Protein AF-A0A0J1GQG8-F1 (afdb_monomer)

Mean predicted aligned error: 12.95 Å

Nearest PDB structures (foldseek):
  3ja6-assembly1_H  TM=5.856E-01  e=1.813E-05  Escherichia coli
  6ewy-assembly1_A  TM=7.167E-01  e=6.621E-03  Mycobacterium tuberculosis H37Rv
  6h6e-assembly1_E  TM=4.126E-01  e=3.478E-03  Photorhabdus luminescens
  6ogd-assembly1_B  TM=4.522E-01  e=7.777E-03  Yersinia entomophaga
  4k1p-assembly2_B  TM=2.192E-01  e=9.676E-02  Bacillus cereus

Solvent-accessible surface area (backbone atoms only — not comparable to full-atom values): 17173 Å² total; per-residue (Å²): 134,63,62,70,61,55,38,52,52,40,51,51,51,42,52,50,51,53,52,51,53,51,55,52,50,53,52,50,55,49,52,52,50,52,50,51,52,51,49,56,51,51,53,50,52,50,53,54,48,54,55,50,53,53,53,47,54,54,48,54,50,48,52,53,52,50,52,57,51,47,54,55,48,51,54,52,45,50,53,53,37,58,49,27,54,54,49,31,56,50,27,52,53,48,32,52,52,26,51,53,49,27,56,51,30,51,52,49,29,55,51,25,49,54,48,24,55,53,26,48,54,48,25,55,48,28,50,51,50,28,52,52,28,48,51,50,26,53,49,27,48,49,48,27,52,50,30,48,49,51,36,54,56,42,68,70,38,63,47,78,48,70,43,61,49,100,88,70,48,78,76,44,80,42,80,43,67,51,89,52,68,67,39,52,50,46,29,54,52,27,47,52,47,28,57,52,28,49,53,49,28,52,53,27,49,54,48,26,56,52,28,43,55,50,24,55,52,24,51,51,47,31,53,53,25,52,53,50,32,52,53,27,50,53,46,34,53,53,26,50,54,48,30,53,52,28,50,55,50,36,52,51,40,50,53,53,49,54,54,52,50,54,52,48,54,53,51,53,54,49,49,55,53,49,52,55,47,51,54,50,53,52,52,50,52,53,51,50,52,52,50,51,53,50,50,56,52,48,52,55,50,49,55,50,50,53,54,51,43,56,51,52,50,51,52,47,52,52,50,41,54,50,38,51,52,52,36,54,51,47,51,61,68,70,46,78,78,78,85,128

Organism: NCBI:txid754436

Radius of gyration: 73.11 Å; Cα contacts (8 Å, |Δi|>4): 214; chains: 1; bounding box: 148×32×229 Å

Foldseek 3Di:
DDLVVLLVVLVVVLVVLVVVLVVLVVVLVVLVVVLVVLVVVLVVLVVVLVVLVVVLVVLVVVLVVLVVVLVVLLVVLVVLLVVLVVLLVVLVVLLVVLVVLLVVLVVLLVVLVVQLVVLVVQLVVLVVQLVVLVVQLVVLVVQLVVLVVVLVVQQVDWDWDFDADPVGHGPDTDTDRGDSVVSVVSNVVSVVSNVVSVVSNVVSVVSNVVSVVSSVVSVVSNVVSVVSSVVSVVSSVVSVVSSVVSVVSSVVSVVVNVVSVVVVVVSVVSVVVSVVSVVVSVVSVVVSVVSVVVSVVSVVVSVVSVVVSVVSVVVSVVSSVVSVVVSVVSVVVPPPDDDD

Structure (mmCIF, N/CA/C/O backbone):
data_AF-A0A0J1GQG8-F1
#
_entry.id   AF-A0A0J1GQG8-F1
#
loop_
_atom_site.group_PDB
_atom_site.id
_atom_site.type_symbol
_atom_site.label_atom_id
_atom_site.label_alt_id
_atom_site.label_comp_id
_atom_site.label_asym_id
_atom_site.label_entity_id
_atom_site.label_seq_id
_atom_site.pdbx_PDB_ins_code
_atom_site.Cartn_x
_atom_site.Cartn_y
_atom_site.Cartn_z
_atom_site.occupancy
_atom_site.B_iso_or_equiv
_atom_site.auth_seq_id
_atom_site.auth_comp_id
_atom_site.auth_asym_id
_atom_site.auth_atom_id
_atom_site.pdbx_PDB_model_num
ATOM 1 N N . MET A 1 1 ? 68.848 7.520 -103.975 1.00 54.12 1 MET A N 1
ATOM 2 C CA . MET A 1 1 ? 68.462 7.224 -102.577 1.00 54.12 1 MET A CA 1
ATOM 3 C C . MET A 1 1 ? 69.191 5.946 -102.184 1.00 54.12 1 MET A C 1
ATOM 5 O O . MET A 1 1 ? 69.182 5.038 -103.002 1.00 54.12 1 MET A O 1
ATOM 9 N N . ILE A 1 2 ? 69.898 5.904 -101.050 1.00 69.81 2 ILE A N 1
ATOM 10 C CA . ILE A 1 2 ? 70.740 4.752 -100.666 1.00 69.81 2 ILE A CA 1
ATOM 11 C C . ILE A 1 2 ? 69.843 3.699 -99.980 1.00 69.81 2 ILE A C 1
ATOM 13 O O . ILE A 1 2 ? 69.255 4.037 -98.951 1.00 69.81 2 ILE A O 1
ATOM 17 N N . PRO A 1 3 ? 69.715 2.464 -100.507 1.00 71.31 3 PRO A N 1
ATOM 18 C CA . PRO A 1 3 ? 68.823 1.427 -99.965 1.00 71.31 3 PRO A CA 1
ATOM 19 C C . PRO A 1 3 ? 69.061 1.107 -98.481 1.00 71.31 3 PRO A C 1
ATO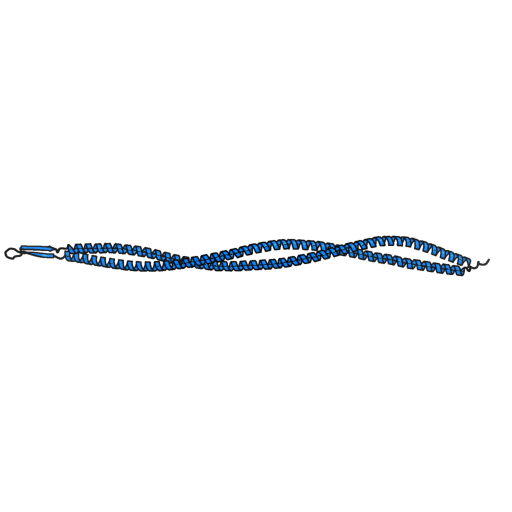M 21 O O . PRO A 1 3 ? 68.104 0.984 -97.721 1.00 71.31 3 PRO A O 1
ATOM 24 N N . ILE A 1 4 ? 70.324 1.094 -98.044 1.00 74.69 4 ILE A N 1
ATOM 25 C CA . ILE A 1 4 ? 70.736 0.873 -96.645 1.00 74.69 4 ILE A CA 1
ATOM 26 C C . ILE A 1 4 ? 70.102 1.884 -95.673 1.00 74.69 4 ILE A C 1
ATOM 28 O O . ILE A 1 4 ? 69.685 1.509 -94.579 1.00 74.69 4 ILE A O 1
ATOM 32 N N . LEU A 1 5 ? 69.981 3.158 -96.068 1.00 78.69 5 LEU A N 1
ATOM 33 C CA . LEU A 1 5 ? 69.359 4.187 -95.221 1.00 78.69 5 LEU A CA 1
ATOM 34 C C . LEU A 1 5 ? 67.843 3.981 -95.091 1.00 78.69 5 LEU A C 1
ATOM 36 O O . LEU A 1 5 ? 67.282 4.224 -94.029 1.00 78.69 5 LEU A O 1
ATOM 40 N N . LEU A 1 6 ? 67.177 3.502 -96.147 1.00 78.69 6 LEU A N 1
ATOM 41 C CA . LEU A 1 6 ? 65.744 3.183 -96.104 1.00 78.69 6 LEU A CA 1
ATOM 42 C C . LEU A 1 6 ? 65.465 1.940 -95.250 1.00 78.69 6 LEU A C 1
ATOM 44 O O . LEU A 1 6 ? 64.486 1.914 -94.512 1.00 78.69 6 LEU A O 1
ATOM 48 N N . ILE A 1 7 ? 66.345 0.936 -95.316 1.00 80.12 7 ILE A N 1
ATOM 49 C CA . ILE A 1 7 ? 66.293 -0.263 -94.469 1.00 80.12 7 ILE A CA 1
ATOM 50 C C . ILE A 1 7 ? 66.389 0.126 -92.990 1.00 80.12 7 ILE A C 1
ATOM 52 O O . ILE A 1 7 ? 65.551 -0.313 -92.205 1.00 80.12 7 ILE A O 1
ATOM 56 N N . SER A 1 8 ? 67.350 0.978 -92.603 1.00 80.31 8 SER A N 1
ATOM 57 C CA . SER A 1 8 ? 67.480 1.383 -91.195 1.00 80.31 8 SER A CA 1
ATOM 58 C C . SER A 1 8 ? 66.272 2.194 -90.720 1.00 80.31 8 SER A C 1
ATOM 60 O O . SER A 1 8 ? 65.796 1.970 -89.614 1.00 80.31 8 SER A O 1
ATOM 62 N N . GLN A 1 9 ? 65.731 3.079 -91.564 1.00 83.12 9 GLN A N 1
ATOM 63 C CA . GLN A 1 9 ? 64.521 3.847 -91.252 1.00 83.12 9 GLN A CA 1
ATOM 64 C C . GLN A 1 9 ? 63.284 2.953 -91.088 1.00 83.12 9 GLN A C 1
ATOM 66 O O . GLN A 1 9 ? 62.466 3.193 -90.203 1.00 83.12 9 GLN A O 1
ATOM 71 N N . PHE A 1 10 ? 63.134 1.909 -91.909 1.00 84.69 10 PHE A N 1
ATOM 72 C CA . PHE A 1 10 ? 62.036 0.950 -91.755 1.00 84.69 10 PHE A CA 1
ATOM 73 C C . PHE A 1 10 ? 62.194 0.084 -90.508 1.00 84.69 10 PHE A C 1
ATOM 75 O O . PHE A 1 10 ? 61.200 -0.158 -89.832 1.00 84.69 10 PHE A O 1
ATOM 82 N N . GLN A 1 11 ? 63.415 -0.330 -90.165 1.00 81.62 11 GLN A N 1
ATOM 83 C CA . GLN A 1 11 ? 63.692 -1.066 -88.928 1.00 81.62 11 GLN A CA 1
ATOM 84 C C . GLN A 1 11 ? 63.435 -0.212 -87.678 1.00 81.62 11 GLN A C 1
ATOM 86 O O . GLN A 1 11 ? 62.823 -0.693 -86.727 1.00 81.62 11 GLN A O 1
ATOM 91 N N . GLU A 1 12 ? 63.840 1.059 -87.695 1.00 84.56 12 GLU A N 1
ATOM 92 C CA . GLU A 1 12 ? 63.576 2.019 -86.618 1.00 84.56 12 GLU A CA 1
ATOM 93 C C . GLU A 1 12 ? 62.070 2.272 -86.449 1.00 84.56 12 GLU A C 1
ATOM 95 O O . GLU A 1 12 ? 61.546 2.210 -85.337 1.00 84.56 12 GLU A O 1
ATOM 100 N N . LEU A 1 13 ? 61.335 2.453 -87.552 1.00 85.69 13 LEU A N 1
ATOM 101 C CA . LEU A 1 13 ? 59.878 2.588 -87.517 1.00 85.69 13 LEU A CA 1
ATOM 102 C C . LEU A 1 13 ? 59.186 1.310 -87.012 1.00 85.69 13 LEU A C 1
ATOM 104 O O . LEU A 1 13 ? 58.201 1.397 -86.276 1.00 85.69 13 LEU A O 1
ATOM 108 N N . ASN A 1 14 ? 59.704 0.131 -87.370 1.00 84.50 14 ASN A N 1
ATOM 109 C CA . ASN A 1 14 ? 59.205 -1.156 -86.882 1.00 84.50 14 ASN A CA 1
ATOM 110 C C . ASN A 1 14 ? 59.353 -1.261 -85.357 1.00 84.50 14 ASN A C 1
ATOM 112 O O . ASN A 1 14 ? 58.392 -1.582 -84.659 1.00 84.50 14 ASN A O 1
ATOM 116 N N . TYR A 1 15 ? 60.536 -0.909 -84.848 1.00 86.50 15 TYR A N 1
ATOM 117 C CA . TYR A 1 15 ? 60.843 -0.885 -83.420 1.00 86.50 15 TYR A CA 1
ATOM 118 C C . TYR A 1 15 ? 59.966 0.114 -82.653 1.00 86.50 15 TYR A C 1
ATOM 120 O O . TYR A 1 15 ? 59.405 -0.223 -81.612 1.00 86.50 15 TYR A O 1
ATOM 128 N N . HIS A 1 16 ? 59.769 1.326 -83.182 1.00 85.38 16 HIS A N 1
ATOM 129 C CA . HIS A 1 16 ? 58.858 2.300 -82.575 1.00 85.38 16 HIS A CA 1
ATOM 130 C C . HIS A 1 16 ? 57.406 1.818 -82.563 1.00 85.38 16 HIS A C 1
ATOM 132 O O . HIS A 1 16 ? 56.713 2.005 -81.566 1.00 85.38 16 HIS A O 1
ATOM 138 N N . THR A 1 17 ? 56.955 1.160 -83.633 1.00 85.81 17 THR A N 1
ATOM 139 C CA . THR A 1 17 ? 55.606 0.579 -83.697 1.00 85.81 17 THR A CA 1
ATOM 140 C C . THR A 1 17 ? 55.422 -0.486 -82.612 1.00 85.81 17 THR A C 1
ATOM 142 O O . THR A 1 17 ? 54.411 -0.480 -81.915 1.00 85.81 17 THR A O 1
ATOM 145 N N . GLU A 1 18 ? 56.416 -1.353 -82.407 1.00 85.38 18 GLU A N 1
ATOM 146 C CA . GLU A 1 18 ? 56.403 -2.373 -81.352 1.00 85.38 18 GLU A CA 1
ATOM 147 C C . GLU A 1 18 ? 56.369 -1.760 -79.944 1.00 85.38 18 GLU A C 1
ATOM 149 O O . GLU A 1 18 ? 55.552 -2.161 -79.114 1.00 85.38 18 GLU A O 1
ATOM 154 N N . GLN A 1 19 ? 57.190 -0.738 -79.684 1.00 87.94 19 GLN A N 1
ATOM 155 C CA . GLN A 1 19 ? 57.167 -0.020 -78.407 1.00 87.94 19 GLN A CA 1
ATOM 156 C C . GLN A 1 19 ? 55.822 0.668 -78.145 1.00 87.94 19 GLN A C 1
ATOM 158 O O . GLN A 1 19 ? 55.309 0.610 -77.027 1.00 87.94 19 GLN A O 1
ATOM 163 N N . CYS A 1 20 ? 55.235 1.311 -79.157 1.00 85.75 20 CYS A N 1
ATOM 164 C CA . CYS A 1 20 ? 53.931 1.956 -79.030 1.00 85.75 20 CYS A CA 1
ATOM 165 C C . CYS A 1 20 ? 52.824 0.941 -78.724 1.00 85.75 20 CYS A C 1
ATOM 167 O O . CYS A 1 20 ? 52.026 1.190 -77.822 1.00 85.75 20 CYS A O 1
ATOM 169 N N . LEU A 1 21 ? 52.803 -0.206 -79.414 1.00 87.44 21 LEU A N 1
ATOM 170 C CA . LEU A 1 21 ? 51.853 -1.288 -79.131 1.00 87.44 21 LEU A CA 1
ATOM 171 C C . LEU A 1 21 ? 52.031 -1.835 -77.707 1.00 87.44 21 LEU A C 1
ATOM 173 O O . LEU A 1 21 ? 51.044 -2.046 -77.008 1.00 87.44 21 LEU A O 1
ATOM 177 N N . TYR A 1 22 ? 53.273 -1.993 -77.244 1.00 88.69 22 TYR A N 1
ATOM 178 C CA . TYR A 1 22 ? 53.565 -2.440 -75.881 1.00 88.69 22 TYR A CA 1
ATOM 179 C C . TYR A 1 22 ? 53.039 -1.471 -74.810 1.00 88.69 22 TYR A C 1
ATOM 181 O O . TYR A 1 22 ? 52.342 -1.891 -73.888 1.00 88.69 22 TYR A O 1
ATOM 189 N N . PHE A 1 23 ? 53.329 -0.169 -74.918 1.00 88.50 23 PHE A N 1
ATOM 190 C CA . PHE A 1 23 ? 52.843 0.809 -73.935 1.00 88.50 23 PHE A CA 1
ATOM 191 C C . PHE A 1 23 ? 51.325 0.983 -73.981 1.00 88.50 23 PHE A C 1
ATOM 193 O O . PHE A 1 23 ? 50.695 1.157 -72.939 1.00 88.50 23 PHE A O 1
ATOM 200 N N . PHE A 1 24 ? 50.733 0.907 -75.172 1.00 86.88 24 PHE A N 1
ATOM 201 C CA . PHE A 1 24 ? 49.286 0.932 -75.340 1.00 86.88 24 PHE A CA 1
ATOM 202 C C . PHE A 1 24 ? 48.623 -0.272 -74.656 1.00 86.88 24 PHE A C 1
ATOM 204 O O . PHE A 1 24 ? 47.652 -0.096 -73.921 1.00 86.88 24 PHE A O 1
ATOM 211 N N . GLN A 1 25 ? 49.211 -1.464 -74.789 1.00 89.00 25 GLN A N 1
ATOM 212 C CA . GLN A 1 25 ? 48.760 -2.661 -74.082 1.00 89.00 25 GLN A CA 1
ATOM 213 C C . GLN A 1 25 ? 48.824 -2.491 -72.560 1.00 89.00 25 GLN A C 1
ATOM 215 O O . GLN A 1 25 ? 47.838 -2.734 -71.869 1.00 89.00 25 GLN A O 1
ATOM 220 N N . GLN A 1 26 ? 49.958 -2.018 -72.034 1.00 90.62 26 GLN A N 1
ATOM 221 C CA . GLN A 1 26 ? 50.114 -1.781 -70.596 1.00 90.62 26 GLN A CA 1
ATOM 222 C C . GLN A 1 26 ? 49.107 -0.763 -70.051 1.00 90.62 26 GLN A C 1
ATOM 224 O O . GLN A 1 26 ? 48.609 -0.919 -68.937 1.00 90.62 26 GLN A O 1
ATOM 229 N N . TYR A 1 27 ? 48.813 0.283 -70.823 1.00 88.19 27 TYR A N 1
ATOM 230 C CA . TYR A 1 27 ? 47.829 1.292 -70.449 1.00 88.19 27 TYR A CA 1
ATOM 231 C C . TYR A 1 27 ? 46.421 0.694 -70.346 1.00 88.19 27 TYR A C 1
ATOM 233 O O . TYR A 1 27 ? 45.732 0.924 -69.352 1.00 88.19 27 TYR A O 1
ATOM 241 N N . ILE A 1 28 ? 46.022 -0.123 -71.324 1.00 90.06 28 ILE A N 1
ATOM 242 C CA . ILE A 1 28 ? 44.722 -0.803 -71.321 1.00 90.06 28 ILE A CA 1
ATOM 243 C C . ILE A 1 28 ? 44.622 -1.786 -70.157 1.00 90.06 28 ILE A C 1
ATOM 245 O O . ILE A 1 28 ? 43.643 -1.750 -69.413 1.00 90.06 28 ILE A O 1
ATOM 249 N N . ASP A 1 29 ? 45.647 -2.611 -69.941 1.00 91.00 29 ASP A N 1
ATOM 250 C CA . ASP A 1 29 ? 45.678 -3.548 -68.814 1.00 91.00 29 ASP A CA 1
ATOM 251 C C . ASP A 1 29 ? 45.572 -2.808 -67.468 1.00 91.00 29 ASP A C 1
ATOM 253 O O . ASP A 1 29 ? 44.874 -3.263 -66.559 1.00 91.00 29 ASP A O 1
ATOM 257 N N . GLY A 1 30 ? 46.194 -1.629 -67.352 1.00 90.75 30 GLY A N 1
ATOM 258 C CA . GLY A 1 30 ? 46.051 -0.744 -66.195 1.00 90.75 30 GLY A CA 1
ATOM 259 C C . GLY A 1 30 ? 44.617 -0.244 -65.986 1.00 90.75 30 GLY A C 1
ATOM 260 O O . GLY A 1 30 ? 44.121 -0.278 -64.859 1.00 90.75 30 GLY A O 1
ATOM 261 N N . ILE A 1 31 ? 43.921 0.160 -67.056 1.00 90.62 31 ILE A N 1
ATOM 262 C CA . ILE A 1 31 ? 42.504 0.563 -66.996 1.00 90.62 31 ILE A CA 1
ATOM 263 C C . ILE A 1 31 ? 41.631 -0.602 -66.513 1.00 90.62 31 ILE A C 1
ATOM 265 O O . ILE A 1 31 ? 40.826 -0.429 -65.595 1.00 90.62 31 ILE A O 1
ATOM 269 N N . HIS A 1 32 ? 41.814 -1.800 -67.079 1.00 91.56 32 HIS A N 1
ATOM 270 C CA . HIS A 1 32 ? 41.069 -3.000 -66.674 1.00 91.56 32 HIS A CA 1
ATOM 271 C C . HIS A 1 32 ? 41.281 -3.337 -65.196 1.00 91.56 32 HIS A C 1
ATOM 273 O O . HIS A 1 32 ? 40.317 -3.617 -64.482 1.00 91.56 32 HIS A O 1
ATOM 279 N N . GLN A 1 33 ? 42.522 -3.265 -64.709 1.00 92.94 33 GLN A N 1
ATOM 280 C CA . GLN A 1 33 ? 42.836 -3.504 -63.297 1.00 92.94 33 GLN A CA 1
ATOM 281 C C . GLN A 1 33 ? 42.170 -2.479 -62.376 1.00 92.94 33 GLN A C 1
ATOM 283 O O . GLN A 1 33 ? 41.588 -2.858 -61.359 1.00 92.94 33 GLN A O 1
ATOM 288 N N . MET A 1 34 ? 42.220 -1.192 -62.727 1.00 90.00 34 MET A N 1
ATOM 289 C CA . MET A 1 34 ? 41.571 -0.145 -61.936 1.00 90.00 34 MET A CA 1
ATOM 290 C C . M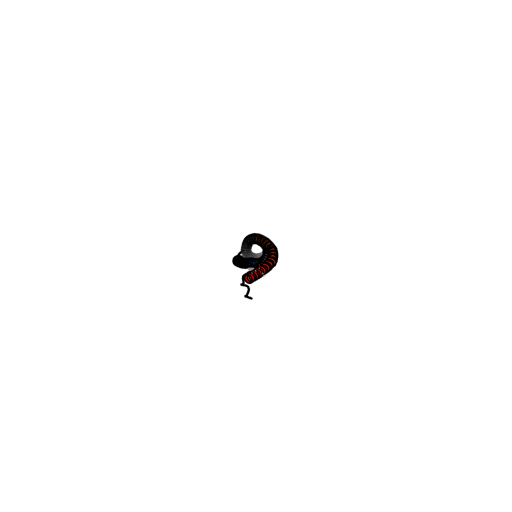ET A 1 34 ? 40.053 -0.332 -61.883 1.00 90.00 34 MET A C 1
ATOM 292 O O . MET A 1 34 ? 39.465 -0.205 -60.809 1.00 90.00 34 MET A O 1
ATOM 296 N N . HIS A 1 35 ? 39.424 -0.682 -63.007 1.00 92.31 35 HIS A N 1
ATOM 297 C CA . HIS A 1 35 ? 37.989 -0.951 -63.054 1.00 92.31 35 HIS A CA 1
ATOM 298 C C . HIS A 1 35 ? 37.599 -2.185 -62.238 1.00 92.31 35 HIS A C 1
ATOM 300 O O . HIS A 1 35 ? 36.625 -2.136 -61.491 1.00 92.31 35 HIS A O 1
ATOM 306 N N . TYR A 1 36 ? 38.382 -3.265 -62.314 1.00 93.25 36 TYR A N 1
ATOM 307 C CA . TYR A 1 36 ? 38.162 -4.459 -61.499 1.00 93.25 36 TYR A CA 1
ATOM 308 C C . TYR A 1 36 ? 38.192 -4.135 -59.998 1.00 93.25 36 TYR A C 1
ATOM 310 O O . TYR A 1 36 ? 37.277 -4.502 -59.262 1.00 93.25 36 TYR A O 1
ATOM 318 N N . VAL A 1 37 ? 39.209 -3.391 -59.550 1.00 92.88 37 VAL A N 1
ATOM 319 C CA . VAL A 1 37 ? 39.342 -2.974 -58.147 1.00 92.88 37 VAL A CA 1
ATOM 320 C C . VAL A 1 37 ? 38.180 -2.067 -57.731 1.00 92.88 37 VAL A C 1
ATOM 322 O O . VAL A 1 37 ? 37.614 -2.248 -56.652 1.00 92.88 37 VAL A O 1
ATOM 325 N N . ALA A 1 38 ? 37.781 -1.117 -58.582 1.00 92.19 38 ALA A N 1
ATOM 326 C CA . ALA A 1 38 ? 36.626 -0.261 -58.321 1.00 92.19 38 ALA A CA 1
ATOM 327 C C . ALA A 1 38 ? 35.338 -1.082 -58.145 1.00 92.19 38 ALA A C 1
ATOM 329 O O . ALA A 1 38 ? 34.590 -0.841 -57.198 1.00 92.19 38 ALA A O 1
ATOM 330 N N . LEU A 1 39 ? 35.117 -2.082 -59.003 1.00 93.38 39 LEU A N 1
ATOM 331 C CA . LEU A 1 39 ? 33.949 -2.956 -58.956 1.00 93.38 39 LEU A CA 1
ATOM 332 C C . LEU A 1 39 ? 33.924 -3.799 -57.671 1.00 93.38 39 LEU A C 1
ATOM 334 O O . LEU A 1 39 ? 32.926 -3.789 -56.950 1.00 93.38 39 LEU A O 1
ATOM 338 N N . GLU A 1 40 ? 35.047 -4.423 -57.310 1.00 93.81 40 GLU A N 1
ATOM 339 C CA . GLU A 1 40 ? 35.186 -5.195 -56.068 1.00 93.81 40 GLU A CA 1
ATOM 340 C C . GLU A 1 40 ? 34.893 -4.340 -54.821 1.00 93.81 40 GLU A C 1
ATOM 342 O O . GLU A 1 40 ? 34.180 -4.766 -53.907 1.00 93.81 40 GLU A O 1
ATOM 347 N N . HIS A 1 41 ? 35.408 -3.108 -54.773 1.00 91.88 41 HIS A N 1
ATOM 348 C CA . HIS A 1 41 ? 35.140 -2.201 -53.657 1.00 91.88 41 HIS A CA 1
ATOM 349 C C . HIS A 1 41 ? 33.683 -1.733 -53.611 1.00 91.88 41 HIS A C 1
ATOM 351 O O . HIS A 1 41 ? 33.126 -1.635 -52.515 1.00 91.88 41 HIS A O 1
ATOM 357 N N . THR A 1 42 ? 33.044 -1.486 -54.759 1.00 94.19 42 THR A N 1
ATOM 358 C CA . THR A 1 42 ? 31.611 -1.158 -54.790 1.00 94.19 42 THR A CA 1
ATOM 359 C C . THR A 1 42 ? 30.734 -2.322 -54.348 1.00 94.19 42 THR A C 1
ATOM 361 O O . THR A 1 42 ? 29.790 -2.110 -53.593 1.00 94.19 42 THR A O 1
ATOM 364 N N . GLU A 1 43 ? 31.068 -3.557 -54.726 1.00 92.94 43 GLU A N 1
ATOM 365 C CA . GLU A 1 43 ? 30.334 -4.746 -54.282 1.00 92.94 43 GLU A CA 1
ATOM 366 C C . GLU A 1 43 ? 30.456 -4.947 -52.769 1.00 92.94 43 GLU A C 1
ATOM 368 O O . GLU A 1 43 ? 29.455 -5.179 -52.090 1.00 92.94 43 GLU A O 1
ATOM 373 N N . ARG A 1 44 ? 31.661 -4.781 -52.205 1.00 94.31 44 ARG A N 1
ATOM 374 C CA . ARG A 1 44 ? 31.863 -4.820 -50.746 1.00 94.31 44 ARG A CA 1
ATOM 375 C C . ARG A 1 44 ? 31.059 -3.739 -50.029 1.00 94.31 44 ARG A C 1
ATOM 377 O O . ARG A 1 44 ? 30.366 -4.043 -49.061 1.00 94.31 44 ARG A O 1
ATOM 384 N N . ALA A 1 45 ? 31.097 -2.506 -50.534 1.00 94.00 45 ALA A N 1
ATOM 385 C CA . ALA A 1 45 ? 30.308 -1.408 -49.985 1.00 94.00 45 ALA A CA 1
ATOM 386 C C . ALA A 1 45 ? 28.795 -1.691 -50.043 1.00 94.00 45 ALA A C 1
ATOM 388 O O . ALA A 1 45 ? 28.076 -1.340 -49.109 1.00 94.00 45 ALA A O 1
ATOM 389 N N . ALA A 1 46 ? 28.309 -2.365 -51.092 1.00 94.75 46 ALA A N 1
ATOM 390 C CA . ALA A 1 46 ? 26.911 -2.779 -51.204 1.00 94.75 46 ALA A CA 1
ATOM 391 C C . ALA A 1 46 ? 26.510 -3.810 -50.140 1.00 94.75 46 ALA A C 1
ATOM 393 O O . ALA A 1 46 ? 25.444 -3.689 -49.533 1.00 94.75 46 ALA A O 1
ATOM 394 N N . VAL A 1 47 ? 27.372 -4.797 -49.879 1.00 95.88 47 VAL A N 1
ATOM 395 C CA . VAL A 1 47 ? 27.147 -5.798 -48.825 1.00 95.88 47 VAL A CA 1
ATOM 396 C C . VAL A 1 47 ? 27.100 -5.136 -47.445 1.00 95.88 47 VAL A C 1
ATOM 398 O O . VAL A 1 47 ? 26.172 -5.388 -46.674 1.00 95.88 47 VAL A O 1
ATOM 401 N N . ASP A 1 48 ? 28.053 -4.249 -47.150 1.00 94.56 48 ASP A N 1
ATOM 402 C CA . ASP A 1 48 ? 28.109 -3.535 -45.870 1.00 94.56 48 ASP A CA 1
ATOM 403 C C . ASP A 1 48 ? 26.894 -2.618 -45.667 1.00 94.56 48 ASP A C 1
ATOM 405 O O . ASP A 1 48 ? 26.327 -2.562 -44.570 1.00 94.56 48 ASP A O 1
ATOM 409 N N . LEU A 1 49 ? 26.455 -1.924 -46.724 1.00 95.44 49 LEU A N 1
ATOM 410 C CA . LEU A 1 49 ? 25.246 -1.105 -46.692 1.00 95.44 49 LEU A CA 1
ATOM 411 C C . LEU A 1 49 ? 24.009 -1.955 -46.387 1.00 95.44 49 LEU A C 1
ATOM 413 O O . LEU A 1 49 ? 23.261 -1.619 -45.471 1.00 95.44 49 LEU A O 1
ATOM 417 N N . SER A 1 50 ? 23.831 -3.082 -47.083 1.00 95.06 50 SER A N 1
ATOM 418 C CA . SER A 1 50 ? 22.699 -3.987 -46.849 1.00 95.06 50 SER A CA 1
ATOM 419 C C . SER A 1 50 ? 22.670 -4.513 -45.410 1.00 95.06 50 SER A C 1
ATOM 421 O O . SER A 1 50 ? 21.597 -4.608 -44.812 1.00 95.06 50 SER A O 1
ATOM 423 N N . ALA A 1 51 ? 23.829 -4.837 -44.830 1.00 94.81 51 ALA A N 1
ATOM 424 C CA . ALA A 1 51 ? 23.915 -5.274 -43.438 1.00 94.81 51 ALA A CA 1
ATOM 425 C C . ALA A 1 51 ? 23.551 -4.147 -42.455 1.00 94.81 51 ALA A C 1
ATOM 427 O O . ALA A 1 51 ? 22.927 -4.389 -41.419 1.00 94.81 51 ALA A O 1
ATOM 428 N N . ASN A 1 52 ? 23.927 -2.903 -42.762 1.00 94.81 52 ASN A N 1
ATOM 429 C CA . ASN A 1 52 ? 23.563 -1.746 -41.946 1.00 94.81 52 ASN A CA 1
ATOM 430 C C . ASN A 1 52 ? 22.072 -1.399 -42.052 1.00 94.81 52 ASN A C 1
ATOM 432 O O . ASN A 1 52 ? 21.469 -1.077 -41.031 1.00 94.81 52 ASN A O 1
ATOM 436 N N . GLU A 1 53 ? 21.462 -1.527 -43.232 1.00 95.19 53 GLU A N 1
ATOM 437 C CA . GLU A 1 53 ? 20.012 -1.376 -43.415 1.00 95.19 53 GLU A CA 1
ATOM 438 C C . GLU A 1 53 ? 19.221 -2.393 -42.580 1.00 95.19 53 GLU A C 1
ATOM 440 O O . GLU A 1 53 ? 18.222 -2.044 -41.949 1.00 95.19 53 GLU A O 1
ATOM 445 N N . GLU A 1 54 ? 19.668 -3.651 -42.534 1.00 95.56 54 GLU A N 1
ATOM 446 C CA . GLU A 1 54 ? 19.029 -4.685 -41.717 1.00 95.56 54 GLU A CA 1
ATOM 447 C C . GLU A 1 54 ? 19.140 -4.367 -40.219 1.00 95.56 54 GLU A C 1
ATOM 449 O O . GLU A 1 54 ? 18.127 -4.341 -39.514 1.00 95.56 54 GLU A O 1
ATOM 454 N N . ARG A 1 55 ? 20.344 -4.017 -39.746 1.00 94.69 55 ARG A N 1
ATOM 455 C CA . ARG A 1 55 ? 20.576 -3.603 -38.350 1.00 94.69 55 ARG A CA 1
ATOM 456 C C . ARG A 1 55 ? 19.739 -2.390 -37.952 1.00 94.69 55 ARG A C 1
ATOM 458 O O . ARG A 1 55 ? 19.258 -2.333 -36.819 1.00 94.69 55 ARG A O 1
ATOM 465 N N . LEU A 1 56 ? 19.573 -1.427 -38.857 1.00 95.38 56 LEU A N 1
ATOM 466 C CA . LEU A 1 56 ? 18.738 -0.253 -38.630 1.00 95.38 56 LEU A CA 1
ATOM 467 C C . LEU A 1 56 ? 17.276 -0.669 -38.421 1.00 95.38 56 LEU A C 1
ATOM 469 O O . LEU A 1 56 ? 16.699 -0.340 -37.386 1.00 95.38 56 LEU A O 1
ATOM 473 N N . ARG A 1 57 ? 16.711 -1.485 -39.322 1.00 94.69 57 ARG A N 1
ATOM 474 C CA . ARG A 1 57 ? 15.327 -1.989 -39.204 1.00 94.69 57 ARG A CA 1
ATOM 475 C C . ARG A 1 57 ? 15.092 -2.767 -37.909 1.00 94.69 57 ARG A C 1
ATOM 477 O O . ARG A 1 57 ? 14.048 -2.617 -37.270 1.00 94.69 57 ARG A O 1
ATOM 484 N N . GLU A 1 58 ? 16.044 -3.609 -37.507 1.00 95.12 58 GLU A N 1
ATOM 485 C CA . GLU A 1 58 ? 15.962 -4.351 -36.245 1.00 95.12 58 GLU A CA 1
ATOM 486 C C . GLU A 1 58 ? 15.928 -3.417 -35.033 1.00 95.12 58 GLU A C 1
ATOM 488 O O . GLU A 1 58 ? 15.115 -3.604 -34.121 1.00 95.12 58 GLU A O 1
ATOM 493 N N . ARG A 1 59 ? 16.775 -2.384 -35.026 1.00 94.81 59 ARG A N 1
ATOM 494 C CA . ARG A 1 59 ? 16.834 -1.418 -33.925 1.00 94.81 59 ARG A CA 1
ATOM 495 C C . ARG A 1 59 ? 15.625 -0.494 -33.880 1.00 94.81 59 ARG A C 1
ATOM 497 O O . ARG A 1 59 ? 15.130 -0.232 -32.788 1.00 94.81 59 ARG A O 1
ATOM 504 N N . GLU A 1 60 ? 15.094 -0.074 -35.024 1.00 94.44 60 GLU A N 1
ATOM 505 C CA . GLU A 1 60 ? 13.824 0.657 -35.095 1.00 94.44 60 GLU A CA 1
ATOM 506 C C . GLU A 1 60 ? 12.674 -0.171 -34.515 1.00 94.44 60 GLU A C 1
ATOM 508 O O . GLU A 1 60 ? 11.856 0.330 -33.738 1.00 94.44 60 GLU A O 1
ATOM 513 N N . LYS A 1 61 ? 12.617 -1.466 -34.853 1.00 95.38 61 LYS A N 1
ATOM 514 C CA . LYS A 1 61 ? 11.624 -2.388 -34.294 1.00 95.38 61 LYS A CA 1
ATOM 515 C C . LYS A 1 61 ? 11.772 -2.510 -32.777 1.00 95.38 61 LYS A C 1
ATOM 517 O O . LYS A 1 61 ? 10.762 -2.466 -32.074 1.00 95.38 61 LYS A O 1
ATOM 522 N N . LEU A 1 62 ? 13.002 -2.645 -32.276 1.00 93.75 62 LEU A N 1
ATOM 523 C CA . LEU A 1 62 ? 13.279 -2.719 -30.842 1.00 93.75 62 LEU A CA 1
ATOM 524 C C . LEU A 1 62 ? 12.884 -1.424 -30.117 1.00 93.75 62 LEU A C 1
ATOM 526 O O . LEU A 1 62 ? 12.189 -1.503 -29.106 1.00 93.75 62 LEU A O 1
ATOM 530 N N . SER A 1 63 ? 13.257 -0.251 -30.644 1.00 94.12 63 SER A N 1
ATOM 531 C CA . SER A 1 63 ? 12.872 1.052 -30.071 1.00 94.12 63 SER A CA 1
ATOM 532 C C . SER A 1 63 ? 11.350 1.157 -29.937 1.00 94.12 63 SER A C 1
ATOM 534 O O . SER A 1 63 ? 10.821 1.450 -28.861 1.00 94.12 63 SER A O 1
ATOM 536 N N . ARG A 1 64 ? 10.614 0.779 -30.990 1.00 93.75 64 ARG A N 1
ATOM 537 C CA . ARG A 1 64 ? 9.144 0.795 -30.990 1.00 93.75 64 ARG A CA 1
ATOM 538 C C . ARG A 1 64 ? 8.549 -0.117 -29.909 1.00 93.75 64 ARG A C 1
ATOM 540 O O . ARG A 1 64 ? 7.651 0.298 -29.178 1.00 93.75 64 ARG A O 1
ATOM 547 N N . GLN A 1 65 ? 9.077 -1.334 -29.760 1.00 95.19 65 GLN A N 1
ATOM 548 C CA . GLN A 1 65 ? 8.649 -2.277 -28.716 1.00 95.19 65 GLN A CA 1
ATOM 549 C C . GLN A 1 65 ? 8.957 -1.770 -27.301 1.00 95.19 65 GLN A C 1
ATOM 551 O O . GLN A 1 65 ? 8.135 -1.931 -26.391 1.00 95.19 65 GLN A O 1
ATOM 556 N N . LEU A 1 66 ? 10.122 -1.147 -27.107 1.00 95.00 66 LEU A N 1
ATOM 557 C CA . LEU A 1 66 ? 10.505 -0.546 -25.831 1.00 95.00 66 LEU A CA 1
ATOM 558 C C . LEU A 1 66 ? 9.580 0.622 -25.473 1.00 95.00 66 LEU A C 1
ATOM 560 O O . LEU A 1 66 ? 9.080 0.653 -24.350 1.00 95.00 66 LEU A O 1
ATOM 564 N N . ARG A 1 67 ? 9.255 1.510 -26.424 1.00 94.19 67 ARG A N 1
ATOM 565 C CA . ARG A 1 67 ? 8.276 2.596 -26.228 1.00 94.19 67 ARG A CA 1
ATOM 566 C C . ARG A 1 67 ? 6.900 2.068 -25.830 1.00 94.19 67 ARG A C 1
ATOM 568 O O . ARG A 1 67 ? 6.322 2.532 -24.850 1.00 94.19 67 ARG A O 1
ATOM 575 N N . GLU A 1 68 ? 6.375 1.070 -26.541 1.00 95.31 68 GLU A N 1
ATOM 576 C CA . GLU A 1 68 ? 5.082 0.465 -26.193 1.00 95.31 68 GLU A CA 1
ATOM 577 C C . GLU A 1 68 ? 5.081 -0.132 -24.779 1.00 95.31 68 GLU A C 1
ATOM 579 O O . GLU A 1 68 ? 4.106 -0.002 -24.032 1.00 95.31 68 GLU A O 1
ATOM 584 N N . THR A 1 69 ? 6.177 -0.789 -24.400 1.00 95.19 69 THR A N 1
ATOM 585 C CA . THR A 1 69 ? 6.340 -1.386 -23.071 1.00 95.19 69 THR A CA 1
ATOM 586 C C . THR A 1 69 ? 6.461 -0.317 -21.987 1.00 95.19 69 THR A C 1
ATOM 588 O O . THR A 1 69 ? 5.838 -0.452 -20.929 1.00 95.19 69 THR A O 1
ATOM 591 N N . LEU A 1 70 ? 7.191 0.769 -22.256 1.00 95.69 70 LEU A N 1
ATOM 592 C CA . LEU A 1 70 ? 7.314 1.908 -21.352 1.00 95.69 70 LEU A CA 1
ATOM 593 C C . LEU A 1 70 ? 5.949 2.557 -21.113 1.00 95.69 70 LEU A C 1
ATOM 595 O O . LEU A 1 70 ? 5.568 2.726 -19.960 1.00 95.69 70 LEU A O 1
ATOM 599 N N . LEU A 1 71 ? 5.169 2.822 -22.165 1.00 94.88 71 LEU A N 1
ATOM 600 C CA . LEU A 1 71 ? 3.828 3.410 -22.046 1.00 94.88 71 LEU A CA 1
ATOM 601 C C . LEU A 1 71 ? 2.888 2.545 -21.194 1.00 94.88 71 LEU A C 1
ATOM 603 O O . LEU A 1 71 ? 2.179 3.051 -20.320 1.00 94.88 71 LEU A O 1
ATOM 607 N N . LYS A 1 72 ? 2.898 1.221 -21.405 1.00 95.12 72 LYS A N 1
ATOM 608 C CA . LYS A 1 72 ? 2.122 0.281 -20.577 1.00 95.12 72 LYS A CA 1
ATOM 609 C C . LYS A 1 72 ? 2.576 0.327 -19.119 1.00 95.12 72 LYS A C 1
ATOM 611 O O . LYS A 1 72 ? 1.739 0.386 -18.219 1.00 95.12 72 LYS A O 1
ATOM 616 N N . THR A 1 73 ? 3.885 0.336 -18.886 1.00 95.38 73 THR A N 1
ATOM 617 C CA . THR A 1 73 ? 4.466 0.380 -17.537 1.00 95.38 73 THR A CA 1
ATOM 618 C C . THR A 1 73 ? 4.152 1.698 -16.828 1.00 95.38 73 THR A C 1
ATOM 620 O O . THR A 1 73 ? 3.716 1.673 -15.680 1.00 95.38 73 THR A O 1
ATOM 623 N N . GLN A 1 74 ? 4.258 2.836 -17.518 1.00 95.00 74 GLN A N 1
ATOM 624 C CA . GLN A 1 74 ? 3.861 4.154 -17.016 1.00 95.00 74 GLN A CA 1
ATOM 625 C C . GLN A 1 74 ? 2.382 4.181 -16.631 1.00 95.00 74 GLN A C 1
ATOM 627 O O . GLN A 1 74 ? 2.037 4.649 -15.546 1.00 95.00 74 GLN A O 1
ATOM 632 N N . ARG A 1 75 ? 1.501 3.609 -17.463 1.00 95.12 75 ARG A N 1
ATOM 633 C CA . ARG A 1 75 ? 0.074 3.519 -17.134 1.00 95.12 75 ARG A CA 1
ATOM 634 C C . ARG A 1 75 ? -0.175 2.680 -15.881 1.00 95.12 75 ARG A C 1
ATOM 636 O O . ARG A 1 75 ? -0.986 3.063 -15.040 1.00 95.12 75 ARG A O 1
ATOM 643 N N . VAL A 1 76 ? 0.515 1.549 -15.743 1.00 95.69 76 VAL A N 1
ATOM 644 C CA . VAL A 1 76 ? 0.423 0.702 -14.545 1.00 95.69 76 VAL A CA 1
ATOM 645 C C . VAL A 1 76 ? 0.945 1.440 -13.311 1.00 95.69 76 VAL A C 1
ATOM 647 O O . VAL A 1 76 ? 0.280 1.420 -12.278 1.00 95.69 76 VAL A O 1
ATOM 650 N N . ASN A 1 77 ? 2.091 2.117 -13.403 1.00 95.19 77 ASN A N 1
ATOM 651 C CA . ASN A 1 77 ? 2.649 2.899 -12.300 1.00 95.19 77 ASN A CA 1
ATOM 652 C C . ASN A 1 77 ? 1.715 4.050 -11.883 1.00 95.19 77 ASN A C 1
ATOM 654 O O . ASN A 1 77 ? 1.471 4.228 -10.691 1.00 95.19 77 ASN A O 1
ATOM 658 N N . GLN A 1 78 ? 1.086 4.740 -12.838 1.00 94.19 78 GLN A N 1
ATOM 659 C CA . GLN A 1 78 ? 0.071 5.752 -12.545 1.00 94.19 78 GLN A CA 1
ATOM 660 C C . GLN A 1 78 ? -1.100 5.166 -11.738 1.00 94.19 78 GLN A C 1
ATOM 662 O O . GLN A 1 78 ? -1.465 5.716 -10.702 1.00 94.19 78 GLN A O 1
ATOM 667 N N . LEU A 1 79 ? -1.652 4.023 -12.162 1.00 94.62 79 LEU A N 1
ATOM 668 C CA . LEU A 1 79 ? -2.739 3.351 -11.439 1.00 94.62 79 LEU A CA 1
ATOM 669 C C . LEU A 1 79 ? -2.308 2.871 -10.045 1.00 94.62 79 LEU A C 1
ATOM 671 O O . LEU A 1 79 ? -3.105 2.915 -9.107 1.00 94.62 79 LEU A O 1
ATOM 675 N N . LYS A 1 80 ? -1.062 2.403 -9.886 1.00 93.88 80 LYS A N 1
ATOM 676 C CA . LYS A 1 80 ? -0.502 2.064 -8.567 1.00 93.88 80 LYS A CA 1
ATOM 677 C C . LYS A 1 80 ? -0.450 3.300 -7.668 1.00 93.88 80 LYS A C 1
ATOM 679 O O . LYS A 1 80 ? -0.841 3.198 -6.509 1.00 93.88 80 LYS A O 1
ATOM 684 N N . ARG A 1 81 ? -0.025 4.453 -8.195 1.00 94.19 81 ARG A N 1
ATOM 685 C CA . ARG A 1 81 ? 0.065 5.710 -7.441 1.00 94.19 81 ARG A CA 1
ATOM 686 C C . ARG A 1 81 ? -1.307 6.231 -7.026 1.00 94.19 81 ARG A C 1
ATOM 688 O O . ARG A 1 81 ? -1.507 6.473 -5.845 1.00 94.19 81 ARG A O 1
ATOM 695 N N . GLU A 1 82 ? -2.259 6.305 -7.954 1.00 92.69 82 GLU A N 1
ATOM 696 C CA . GLU A 1 82 ? -3.647 6.704 -7.665 1.00 92.69 82 GLU A CA 1
ATOM 697 C C . GLU A 1 82 ? -4.269 5.799 -6.586 1.00 92.69 82 GLU A C 1
ATOM 699 O O . GLU A 1 82 ? -4.883 6.271 -5.630 1.00 92.69 82 GLU A O 1
ATOM 704 N N . ASN A 1 83 ? -4.055 4.481 -6.679 1.00 90.62 83 ASN A N 1
ATOM 705 C CA . ASN A 1 83 ? -4.481 3.553 -5.632 1.00 90.62 83 ASN A CA 1
ATOM 706 C C . ASN A 1 83 ? -3.730 3.766 -4.311 1.00 90.62 83 ASN A C 1
ATOM 708 O O . ASN A 1 83 ? -4.350 3.680 -3.254 1.00 90.62 83 ASN A O 1
ATOM 712 N N . GLY A 1 84 ? -2.425 4.033 -4.349 1.00 91.69 84 GLY A N 1
ATOM 713 C CA . GLY A 1 84 ? -1.610 4.329 -3.170 1.00 91.69 84 GLY A CA 1
ATOM 714 C C . GLY A 1 84 ? -2.089 5.579 -2.430 1.00 91.69 84 GLY A C 1
ATOM 715 O O . GLY A 1 84 ? -2.297 5.522 -1.223 1.00 91.69 84 GLY A O 1
ATOM 716 N N . GLU A 1 85 ? -2.351 6.666 -3.156 1.00 93.31 85 GLU A N 1
ATOM 717 C CA . GLU A 1 85 ? -2.909 7.920 -2.629 1.00 93.31 85 GLU A CA 1
ATOM 718 C C . GLU A 1 85 ? -4.286 7.686 -1.986 1.00 93.31 85 GLU A C 1
ATOM 720 O O . GLU A 1 85 ? -4.520 8.074 -0.841 1.00 93.31 85 GLU A O 1
ATOM 725 N N . ASN A 1 86 ? -5.181 6.968 -2.674 1.00 91.94 86 ASN A N 1
ATOM 726 C CA . ASN A 1 86 ? -6.498 6.619 -2.134 1.00 91.94 86 ASN A CA 1
ATOM 727 C C . ASN A 1 86 ? -6.401 5.767 -0.861 1.00 91.94 86 ASN A C 1
ATOM 729 O O . ASN A 1 86 ? -7.155 5.977 0.090 1.00 91.94 86 ASN A O 1
ATOM 733 N N . ARG A 1 87 ? -5.476 4.800 -0.827 1.00 89.62 87 ARG A N 1
ATOM 734 C CA . ARG A 1 87 ? -5.252 3.939 0.342 1.00 89.62 87 ARG A CA 1
ATOM 735 C C . ARG A 1 87 ? -4.675 4.715 1.516 1.00 89.62 87 ARG A C 1
ATOM 737 O O . ARG A 1 87 ? -5.122 4.483 2.630 1.00 89.62 87 ARG A O 1
ATOM 744 N N . LEU A 1 88 ? -3.748 5.638 1.274 1.00 93.31 88 LEU A N 1
ATOM 745 C CA . LEU A 1 88 ? -3.185 6.497 2.313 1.00 93.31 88 LEU A CA 1
ATOM 746 C C . LEU A 1 88 ? -4.264 7.390 2.941 1.00 93.31 88 LEU A C 1
ATOM 748 O O . LEU A 1 88 ? -4.396 7.431 4.161 1.00 93.31 88 LEU A O 1
ATOM 752 N N . ASN A 1 89 ? -5.095 8.028 2.113 1.00 93.75 89 ASN A N 1
ATOM 753 C CA . ASN A 1 89 ? -6.224 8.829 2.592 1.00 93.75 89 ASN A CA 1
ATOM 754 C C . ASN A 1 89 ? -7.195 7.991 3.435 1.00 93.75 89 ASN A C 1
ATOM 756 O O . ASN A 1 89 ? -7.592 8.404 4.523 1.00 93.75 89 ASN A O 1
ATOM 760 N N . PHE A 1 90 ? -7.523 6.783 2.966 1.00 92.38 90 PHE A N 1
ATOM 761 C CA . PHE A 1 90 ? -8.365 5.850 3.709 1.00 92.38 90 PHE A CA 1
ATOM 762 C C . PHE A 1 90 ? -7.730 5.414 5.041 1.00 92.38 90 PHE A C 1
ATOM 764 O O . PHE A 1 90 ? -8.432 5.331 6.045 1.00 92.38 90 PHE A O 1
ATOM 771 N N . SER A 1 91 ? -6.414 5.178 5.085 1.00 93.12 91 SER A N 1
ATOM 772 C CA . SER A 1 91 ? -5.701 4.877 6.334 1.00 93.12 91 SER A CA 1
ATOM 773 C C . SER A 1 91 ? -5.786 6.036 7.331 1.00 93.12 91 SER A C 1
ATOM 775 O O . SER A 1 91 ? -6.078 5.795 8.498 1.00 93.12 91 SER A O 1
ATOM 777 N N . HIS A 1 92 ? -5.654 7.288 6.883 1.00 93.88 92 HIS A N 1
ATOM 778 C CA . HIS A 1 92 ? -5.843 8.456 7.753 1.00 93.88 92 HIS A CA 1
ATOM 779 C C . HIS A 1 92 ? -7.282 8.613 8.268 1.00 93.88 92 HIS A C 1
ATOM 781 O O . HIS A 1 92 ? -7.495 9.083 9.387 1.00 93.88 92 HIS A O 1
ATOM 787 N N . ASP A 1 93 ? -8.288 8.246 7.470 1.00 94.44 93 ASP A N 1
ATOM 788 C CA . ASP A 1 93 ? -9.678 8.215 7.939 1.00 94.44 93 ASP A CA 1
ATOM 789 C C . ASP A 1 93 ? -9.883 7.120 8.999 1.00 94.44 93 ASP A C 1
ATOM 791 O O . ASP A 1 93 ? -10.558 7.355 10.005 1.00 94.44 93 ASP A O 1
ATOM 795 N N . LEU A 1 94 ? -9.274 5.943 8.810 1.00 93.00 94 LEU A N 1
ATOM 796 C CA . LEU A 1 94 ? -9.300 4.861 9.796 1.00 93.00 94 LEU A CA 1
ATOM 797 C C . LEU A 1 94 ? -8.583 5.240 11.093 1.00 93.00 94 LEU A C 1
ATOM 799 O O . LEU A 1 94 ? -9.109 4.954 12.164 1.00 93.00 94 LEU A O 1
ATOM 803 N N . GLU A 1 95 ? -7.431 5.901 11.007 1.00 94.25 95 GLU A N 1
ATOM 804 C CA . GLU A 1 95 ? -6.673 6.413 12.153 1.00 94.25 95 GLU A CA 1
ATO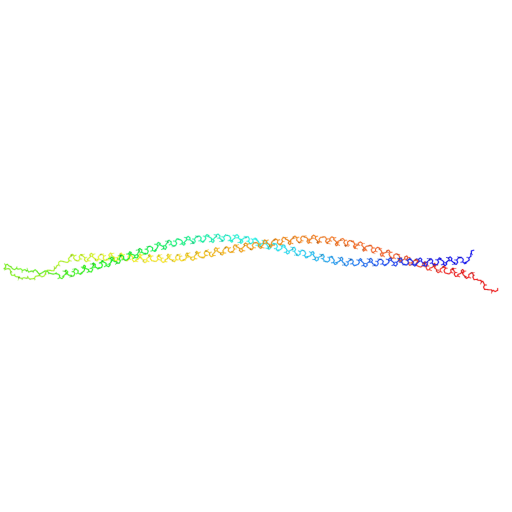M 805 C C . GLU A 1 95 ? -7.530 7.371 12.994 1.00 94.25 95 GLU A C 1
ATOM 807 O O . GLU A 1 95 ? -7.686 7.185 14.205 1.00 94.25 95 GLU A O 1
ATOM 812 N N . ARG A 1 96 ? -8.188 8.342 12.341 1.00 94.81 96 ARG A N 1
ATOM 813 C CA . ARG A 1 96 ? -9.137 9.254 12.999 1.00 94.81 96 ARG A CA 1
ATOM 814 C C . ARG A 1 96 ? -10.293 8.495 13.650 1.00 94.81 96 ARG A C 1
ATOM 816 O O . ARG A 1 96 ? -10.602 8.723 14.818 1.00 94.81 96 ARG A O 1
ATOM 823 N N . ALA A 1 97 ? -10.902 7.556 12.927 1.00 94.44 97 ALA A N 1
ATOM 824 C CA . ALA A 1 97 ? -12.004 6.758 13.453 1.00 94.44 97 ALA A CA 1
ATOM 825 C C . ALA A 1 97 ? -11.582 5.889 14.654 1.00 94.44 97 ALA A C 1
ATOM 827 O O . ALA A 1 97 ? -12.338 5.772 15.619 1.00 94.44 97 ALA A O 1
ATOM 828 N N . ALA A 1 98 ? -10.388 5.294 14.622 1.00 95.50 98 ALA A N 1
ATOM 829 C CA . ALA A 1 98 ? -9.850 4.492 15.715 1.00 95.50 98 ALA A CA 1
ATOM 830 C C . ALA A 1 98 ? -9.598 5.351 16.963 1.00 95.50 98 ALA A C 1
ATOM 832 O O . ALA A 1 98 ? -10.033 4.979 18.057 1.00 95.50 98 ALA A O 1
ATOM 833 N N . ALA A 1 99 ? -9.002 6.536 16.797 1.00 95.56 99 ALA A N 1
ATOM 834 C CA . ALA A 1 99 ? -8.792 7.495 17.880 1.00 95.56 99 ALA A CA 1
ATOM 835 C C . ALA A 1 99 ? -10.119 7.954 18.517 1.00 95.56 99 ALA A C 1
ATOM 837 O O . ALA A 1 99 ? -10.259 7.965 19.744 1.00 95.56 99 ALA A O 1
ATOM 838 N N . ASP A 1 100 ? -11.135 8.251 17.701 1.00 96.19 100 ASP A N 1
ATOM 839 C CA . ASP A 1 100 ? -12.471 8.616 18.186 1.00 96.19 100 ASP A CA 1
ATOM 840 C C . ASP A 1 100 ? -13.130 7.475 18.973 1.00 96.19 100 ASP A C 1
ATOM 842 O O . ASP A 1 100 ? -13.752 7.695 20.021 1.00 96.19 100 ASP A O 1
ATOM 846 N N . LYS A 1 101 ? -12.991 6.230 18.497 1.00 94.50 101 LYS A N 1
ATOM 847 C CA . LYS A 1 101 ? -13.507 5.050 19.204 1.00 94.50 101 LYS A CA 1
ATOM 848 C C . LYS A 1 101 ? -12.781 4.816 20.521 1.00 94.50 101 LYS A C 1
ATOM 850 O O . LYS A 1 101 ? -13.458 4.525 21.507 1.00 94.50 101 LYS A O 1
ATOM 855 N N . LEU A 1 102 ? -11.460 4.981 20.564 1.00 97.56 102 LEU A N 1
ATOM 856 C CA . LEU A 1 102 ? -10.680 4.889 21.796 1.00 97.56 102 LEU A CA 1
ATOM 857 C C . LEU A 1 102 ? -11.168 5.912 22.827 1.00 97.56 102 LEU A C 1
ATOM 859 O O . LEU A 1 102 ? -11.551 5.527 23.931 1.00 97.56 102 LEU A O 1
ATOM 863 N N . ASN A 1 103 ? -11.277 7.184 22.436 1.00 97.69 103 ASN A N 1
ATOM 864 C CA . ASN A 1 103 ? -11.795 8.248 23.300 1.00 97.69 103 ASN A CA 1
ATOM 865 C C . ASN A 1 103 ? -13.202 7.933 23.835 1.00 97.69 103 ASN A C 1
ATOM 867 O O . ASN A 1 103 ? -13.505 8.163 25.010 1.00 97.69 103 ASN A O 1
ATOM 871 N N . ASN A 1 104 ? -14.084 7.390 22.991 1.00 97.38 104 ASN A N 1
ATOM 872 C CA . ASN A 1 104 ? -15.424 6.997 23.417 1.00 97.38 104 ASN A CA 1
ATOM 873 C C . ASN A 1 104 ? -15.378 5.862 24.454 1.00 97.38 104 ASN A C 1
ATOM 875 O O . ASN A 1 104 ? -16.010 5.973 25.505 1.00 97.38 104 ASN A O 1
ATOM 879 N N . TRP A 1 105 ? -14.598 4.807 24.212 1.00 97.69 105 TRP A N 1
ATOM 880 C CA . TRP A 1 105 ? -14.481 3.683 25.145 1.00 97.69 105 TRP A CA 1
ATOM 881 C C . TRP A 1 105 ? -13.816 4.064 26.465 1.00 97.69 105 TRP A C 1
ATOM 883 O O . TRP A 1 105 ? -14.269 3.614 27.516 1.00 97.69 105 TRP A O 1
ATOM 893 N N . GLU A 1 106 ? -12.829 4.958 26.457 1.00 97.94 106 GLU A N 1
ATOM 894 C CA . GLU A 1 106 ? -12.251 5.504 27.688 1.00 97.94 106 GLU A CA 1
ATOM 895 C C . GLU A 1 106 ? -13.284 6.292 28.502 1.00 97.94 106 GLU A C 1
ATOM 897 O O . GLU A 1 106 ? -13.349 6.179 29.730 1.00 97.94 106 GLU A O 1
ATOM 902 N N . ASN A 1 107 ? -14.147 7.059 27.833 1.00 98.00 107 ASN A N 1
ATOM 903 C CA . ASN A 1 107 ? -15.250 7.753 28.492 1.00 98.00 107 ASN A CA 1
ATOM 904 C C . ASN A 1 107 ? -16.304 6.780 29.040 1.00 98.00 107 ASN A C 1
ATOM 906 O O . ASN A 1 107 ? -16.820 7.001 30.140 1.00 98.00 107 ASN A O 1
ATOM 910 N N . GLN A 1 108 ? -16.613 5.696 28.323 1.00 97.06 108 GLN A N 1
ATOM 911 C CA . GLN A 1 108 ? -17.505 4.646 28.826 1.00 97.06 108 GLN A CA 1
ATOM 912 C C . GLN A 1 108 ? -16.905 3.916 30.027 1.00 97.06 108 GLN A C 1
ATOM 914 O O . GLN A 1 108 ? -17.609 3.696 31.009 1.00 97.06 108 GLN A O 1
ATOM 919 N N . LEU A 1 109 ? -15.602 3.632 30.010 1.00 98.12 109 LEU A N 1
ATOM 920 C CA . LEU A 1 109 ? -14.901 3.035 31.142 1.00 98.12 109 LEU A CA 1
ATOM 921 C C . LEU A 1 109 ? -14.978 3.931 32.385 1.00 98.12 109 LEU A C 1
ATOM 923 O O . LEU A 1 109 ? -15.312 3.449 33.466 1.00 98.12 109 LEU A O 1
ATOM 927 N N . LYS A 1 110 ? -14.759 5.245 32.241 1.00 97.94 110 LYS A N 1
ATOM 928 C CA . LYS A 1 110 ? -14.918 6.207 33.349 1.00 97.94 110 LYS A CA 1
ATOM 929 C C . LYS A 1 110 ? -16.333 6.169 33.935 1.00 97.94 110 LYS A C 1
ATOM 931 O O . LYS A 1 110 ? -16.489 6.133 35.156 1.00 97.94 110 LYS A O 1
ATOM 936 N N . LYS A 1 111 ? -17.363 6.135 33.081 1.00 97.88 111 LYS A N 1
ATOM 937 C CA . LYS A 1 111 ? -18.769 6.020 33.510 1.00 97.88 111 LYS A CA 1
ATOM 938 C C . LYS A 1 111 ? -19.050 4.687 34.207 1.00 97.88 111 LYS A C 1
ATOM 940 O O . LYS A 1 111 ? -19.704 4.682 35.245 1.00 97.88 111 LYS A O 1
ATOM 945 N N . ALA A 1 112 ? -18.527 3.581 33.681 1.00 97.88 112 ALA A N 1
ATOM 946 C CA . ALA A 1 112 ? -18.672 2.254 34.271 1.00 97.88 112 ALA A CA 1
ATOM 947 C C . ALA A 1 112 ? -18.020 2.176 35.660 1.00 97.88 112 ALA A C 1
ATOM 949 O O . ALA A 1 112 ? -18.629 1.664 36.595 1.00 97.88 112 ALA A O 1
ATOM 950 N N . ILE A 1 113 ? -16.821 2.747 35.829 1.00 98.19 113 ILE A N 1
ATOM 951 C CA . ILE A 1 113 ? -16.134 2.819 37.128 1.00 98.19 113 ILE A CA 1
ATOM 952 C C . ILE A 1 113 ? -16.952 3.647 38.125 1.00 98.19 113 ILE A C 1
ATOM 954 O O . ILE A 1 113 ? -17.136 3.224 39.266 1.00 98.19 113 ILE A O 1
ATOM 958 N N . ALA A 1 114 ? -17.476 4.802 37.702 1.00 98.00 114 ALA A N 1
ATOM 959 C CA . ALA A 1 114 ? -18.331 5.629 38.551 1.00 98.00 114 ALA A CA 1
ATOM 960 C C . ALA A 1 114 ? -19.608 4.883 38.975 1.00 98.0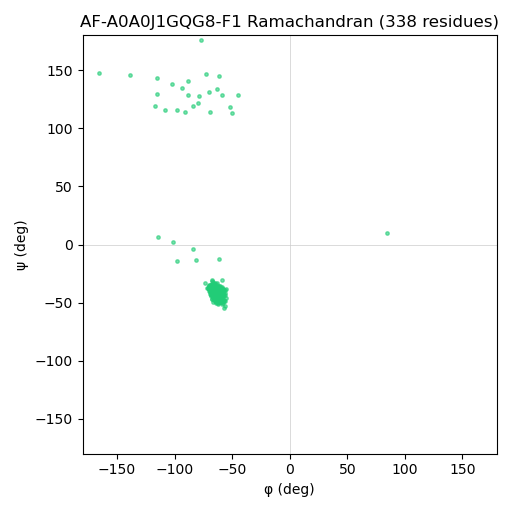0 114 ALA A C 1
ATOM 962 O O . ALA A 1 114 ? -19.975 4.920 40.150 1.00 98.00 114 ALA A O 1
ATOM 963 N N . TRP A 1 115 ? -20.246 4.160 38.049 1.00 98.19 115 TRP A N 1
ATOM 964 C CA . TRP A 1 115 ? -21.414 3.331 38.345 1.00 98.19 115 TRP A CA 1
ATOM 965 C C . TRP A 1 115 ? -21.084 2.197 39.320 1.00 98.19 115 TRP A C 1
ATOM 967 O O . TRP A 1 115 ? -21.801 2.026 40.303 1.00 98.19 115 TRP A O 1
ATOM 977 N N . ARG A 1 116 ? -19.973 1.479 39.115 1.00 98.31 116 ARG A N 1
ATOM 978 C CA . ARG A 1 116 ? -19.507 0.428 40.031 1.00 98.31 116 ARG A CA 1
ATOM 979 C C . ARG A 1 116 ? -19.299 0.967 41.441 1.00 98.31 116 ARG A C 1
ATOM 981 O O . ARG A 1 116 ? -19.800 0.372 42.387 1.00 98.31 116 ARG A O 1
ATOM 988 N N . ASN A 1 117 ? -18.616 2.102 41.580 1.00 97.94 117 ASN A N 1
ATOM 989 C CA . ASN A 1 117 ? -18.372 2.714 42.888 1.00 97.94 117 ASN A CA 1
ATOM 990 C C . ASN A 1 117 ? -19.688 3.138 43.567 1.00 97.94 117 ASN A C 1
ATOM 992 O O . ASN A 1 117 ? -19.862 2.933 44.764 1.00 97.94 117 ASN A O 1
ATOM 996 N N . ALA A 1 118 ? -20.643 3.692 42.812 1.00 97.81 118 ALA A N 1
ATOM 997 C CA . ALA A 1 118 ? -21.962 4.028 43.349 1.00 97.81 118 ALA A CA 1
ATOM 998 C C . ALA A 1 118 ? -22.747 2.776 43.787 1.00 97.81 118 ALA A C 1
ATOM 1000 O O . ALA A 1 118 ? -23.358 2.776 44.856 1.00 97.81 118 ALA A O 1
ATOM 1001 N N . ALA A 1 119 ? -22.698 1.699 42.996 1.00 97.62 119 ALA A N 1
ATOM 1002 C CA . ALA A 1 119 ? -23.345 0.430 43.316 1.00 97.62 119 ALA A CA 1
ATOM 1003 C C . ALA A 1 119 ? -22.716 -0.255 44.544 1.00 97.62 119 ALA A C 1
ATOM 1005 O O . ALA A 1 119 ? -23.441 -0.813 45.361 1.00 97.62 119 ALA A O 1
ATOM 1006 N N . GLU A 1 120 ? -21.397 -0.154 44.723 1.00 98.06 120 GLU A N 1
ATOM 1007 C CA . GLU A 1 120 ? -20.676 -0.646 45.907 1.00 98.06 120 GLU A CA 1
ATOM 1008 C C . GLU A 1 120 ? -21.122 0.071 47.191 1.00 98.06 120 GLU A C 1
ATOM 1010 O O . GLU A 1 120 ? -21.419 -0.559 48.211 1.00 98.06 120 GLU A O 1
ATOM 1015 N N . ILE A 1 121 ? -21.230 1.402 47.132 1.00 97.81 121 ILE A N 1
ATOM 1016 C CA . ILE A 1 121 ? -21.730 2.218 48.247 1.00 97.81 121 ILE A CA 1
ATOM 1017 C C . ILE A 1 121 ? -23.183 1.846 48.567 1.00 97.81 121 ILE A C 1
ATOM 1019 O O . ILE A 1 121 ? -23.548 1.692 49.734 1.00 97.81 121 ILE A O 1
ATOM 1023 N N . GLN A 1 122 ? -24.022 1.664 47.546 1.00 97.38 122 GLN A N 1
ATOM 1024 C CA . GLN A 1 122 ? -25.414 1.265 47.741 1.00 97.38 122 GLN A CA 1
ATOM 1025 C C . GLN A 1 122 ? -25.519 -0.129 48.369 1.00 97.38 122 GLN A C 1
ATOM 1027 O O . GLN A 1 122 ? -26.237 -0.294 49.353 1.00 97.38 122 GLN A O 1
ATOM 1032 N N . TRP A 1 123 ? -24.780 -1.110 47.847 1.00 97.81 123 TRP A N 1
ATOM 1033 C CA . TRP A 1 123 ? -24.776 -2.474 48.370 1.00 97.81 123 TRP A CA 1
ATOM 1034 C C . TRP A 1 123 ? -24.313 -2.515 49.830 1.00 97.81 123 TRP A C 1
ATOM 1036 O O . TRP A 1 123 ? -25.039 -3.028 50.681 1.00 97.81 123 TRP A O 1
ATOM 1046 N N . SER A 1 124 ? -23.186 -1.879 50.159 1.00 97.06 124 SER A N 1
ATOM 1047 C CA . SER A 1 124 ? -22.698 -1.796 51.545 1.00 97.06 124 SER A CA 1
ATOM 1048 C C . SER A 1 124 ? -23.698 -1.120 52.493 1.00 97.06 124 SER A C 1
ATOM 1050 O O . SER A 1 124 ? -23.877 -1.574 53.626 1.00 97.06 124 SER A O 1
ATOM 1052 N N . THR A 1 125 ? -24.416 -0.095 52.023 1.00 97.38 125 THR A N 1
ATOM 1053 C CA . THR A 1 125 ? -25.498 0.543 52.789 1.00 97.38 125 THR A CA 1
ATOM 1054 C C . THR A 1 125 ? -26.646 -0.436 53.039 1.00 97.38 125 THR A C 1
ATOM 1056 O O . THR A 1 125 ? -27.037 -0.618 54.188 1.00 97.38 125 THR A O 1
ATOM 1059 N N . THR A 1 126 ? -27.131 -1.133 52.005 1.00 97.25 126 THR A N 1
ATOM 1060 C CA . THR A 1 126 ? -28.231 -2.106 52.145 1.00 97.25 126 THR A CA 1
ATOM 1061 C C . THR A 1 126 ? -27.866 -3.311 53.010 1.00 97.25 126 THR A C 1
ATOM 1063 O O . THR A 1 126 ? -28.705 -3.794 53.763 1.00 97.25 126 THR A O 1
ATOM 1066 N N . VAL A 1 127 ? -26.607 -3.763 52.978 1.00 97.75 127 VAL A N 1
ATOM 1067 C CA . VAL A 1 127 ? -26.104 -4.825 53.864 1.00 97.75 127 VAL A CA 1
ATOM 1068 C C . VAL A 1 127 ? -26.168 -4.378 55.323 1.00 97.75 127 VAL A C 1
ATOM 1070 O O . VAL A 1 127 ? -26.618 -5.132 56.186 1.00 97.75 127 VAL A O 1
ATOM 1073 N N . ARG A 1 128 ? -25.754 -3.141 55.611 1.00 97.06 128 ARG A N 1
ATOM 1074 C CA . ARG A 1 128 ? -25.845 -2.569 56.958 1.00 97.06 128 ARG A CA 1
ATOM 1075 C C . ARG A 1 128 ? -27.302 -2.398 57.397 1.00 97.06 128 ARG A C 1
ATOM 1077 O O . ARG A 1 128 ? -27.629 -2.726 58.533 1.00 97.06 128 ARG A O 1
ATOM 1084 N N . ASP A 1 129 ? -28.179 -1.933 56.512 1.00 95.88 129 ASP A N 1
ATOM 1085 C CA . ASP A 1 129 ? -29.604 -1.764 56.819 1.00 95.88 129 ASP A CA 1
ATOM 1086 C C . ASP A 1 129 ? -30.282 -3.120 57.092 1.00 95.88 129 ASP A C 1
ATOM 1088 O O . ASP A 1 129 ? -31.054 -3.239 58.042 1.00 95.88 129 ASP A O 1
ATOM 1092 N N . LEU A 1 130 ? -29.917 -4.173 56.348 1.00 97.12 130 LEU A N 1
ATOM 1093 C CA . LEU A 1 130 ? -30.349 -5.549 56.610 1.00 97.12 130 LEU A CA 1
ATOM 1094 C C . LEU A 1 130 ? -29.866 -6.055 57.976 1.00 97.12 130 LEU A C 1
ATOM 1096 O O . LEU A 1 130 ? -30.638 -6.678 58.703 1.00 97.12 130 LEU A O 1
ATOM 1100 N N . GLN A 1 131 ? -28.618 -5.768 58.361 1.00 97.00 131 GLN A N 1
ATOM 1101 C CA . GLN A 1 131 ? -28.098 -6.110 59.692 1.00 97.00 131 GLN A CA 1
ATOM 1102 C C . GLN A 1 131 ? -28.871 -5.394 60.811 1.00 97.00 131 GLN A C 1
ATOM 1104 O O . GLN A 1 131 ? -29.205 -6.020 61.818 1.00 97.00 131 GLN A O 1
ATOM 1109 N N . CYS A 1 132 ? -29.196 -4.111 60.627 1.00 96.75 132 CYS A N 1
ATOM 1110 C CA . CYS A 1 132 ? -30.025 -3.345 61.560 1.00 96.75 132 CYS A CA 1
ATOM 1111 C C . CYS A 1 132 ? -31.463 -3.884 61.642 1.00 96.75 132 CYS A C 1
ATOM 1113 O O . CYS A 1 132 ? -32.018 -3.996 62.732 1.00 96.75 132 CYS A O 1
ATOM 1115 N N . ALA A 1 133 ? -32.074 -4.251 60.512 1.00 96.25 133 ALA A N 1
ATOM 1116 C CA . ALA A 1 133 ? -33.412 -4.839 60.496 1.00 96.25 133 ALA A CA 1
ATOM 1117 C C . ALA A 1 133 ? -33.431 -6.225 61.165 1.00 96.25 133 ALA A C 1
ATOM 1119 O O . ALA A 1 133 ? -34.352 -6.540 61.919 1.00 96.25 133 ALA A O 1
ATOM 1120 N N . ALA A 1 134 ? -32.388 -7.034 60.952 1.00 96.88 134 ALA A N 1
ATOM 1121 C CA . ALA A 1 134 ? -32.231 -8.339 61.589 1.00 96.88 134 ALA A CA 1
ATOM 1122 C C . ALA A 1 134 ? -32.077 -8.228 63.114 1.00 96.88 134 ALA A C 1
ATOM 1124 O O . ALA A 1 134 ? -32.688 -9.002 63.852 1.00 96.88 134 ALA A O 1
ATOM 1125 N N . SER A 1 135 ? -31.291 -7.260 63.601 1.00 96.62 135 SER A N 1
ATOM 1126 C CA . SER A 1 135 ? -31.138 -7.032 65.042 1.00 96.62 135 SER A CA 1
ATOM 1127 C C . SER A 1 135 ? -32.427 -6.507 65.679 1.00 96.62 135 SER A C 1
ATOM 1129 O O . SER A 1 135 ? -32.803 -6.984 66.750 1.00 96.62 135 SER A O 1
ATOM 1131 N N . ALA A 1 136 ? -33.150 -5.609 65.001 1.00 95.69 136 ALA A N 1
ATOM 1132 C CA . ALA A 1 136 ? -34.458 -5.128 65.443 1.00 95.69 136 ALA A CA 1
ATOM 1133 C C . ALA A 1 136 ? -35.499 -6.259 65.515 1.00 95.69 136 ALA A C 1
ATOM 1135 O O . ALA A 1 136 ? -36.222 -6.363 66.505 1.00 95.69 136 ALA A O 1
ATOM 1136 N N . LEU A 1 137 ? -35.535 -7.149 64.515 1.00 96.69 137 LEU A N 1
ATOM 1137 C CA . LEU A 1 137 ? -36.393 -8.335 64.530 1.00 96.69 137 LEU A CA 1
ATOM 1138 C C . LEU A 1 137 ? -36.044 -9.266 65.699 1.00 96.69 137 LEU A C 1
ATOM 1140 O O . LEU A 1 137 ? -36.935 -9.673 66.442 1.00 96.69 137 LEU A O 1
ATOM 1144 N N . ALA A 1 138 ? -34.757 -9.551 65.916 1.00 95.81 138 ALA A N 1
ATOM 1145 C CA . ALA A 1 138 ? -34.310 -10.385 67.030 1.00 95.81 138 ALA A CA 1
ATOM 1146 C C . ALA A 1 138 ? -34.681 -9.784 68.399 1.00 95.81 138 ALA A C 1
ATOM 1148 O O . ALA A 1 138 ? -35.082 -10.515 69.310 1.00 95.81 138 ALA A O 1
ATOM 1149 N N . GLN A 1 139 ? -34.588 -8.459 68.544 1.00 95.94 139 GLN A N 1
ATOM 1150 C CA . GLN A 1 139 ? -35.020 -7.759 69.752 1.00 95.94 139 GLN A CA 1
ATOM 1151 C C . GLN A 1 139 ? -36.540 -7.859 69.948 1.00 95.94 139 GLN A C 1
ATOM 1153 O O . GLN A 1 139 ? -36.983 -8.230 71.035 1.00 95.94 139 GLN A O 1
ATOM 1158 N N . ALA A 1 140 ? -37.336 -7.611 68.904 1.00 95.19 140 ALA A N 1
ATOM 1159 C CA . ALA A 1 140 ? -38.793 -7.731 68.965 1.00 95.19 140 ALA A CA 1
ATOM 1160 C C . ALA A 1 140 ? -39.238 -9.165 69.313 1.00 95.19 140 ALA A C 1
ATOM 1162 O O . ALA A 1 140 ? -40.156 -9.366 70.110 1.00 95.19 140 ALA A O 1
ATOM 1163 N N . GLU A 1 141 ? -38.561 -10.184 68.775 1.00 96.12 141 GLU A N 1
ATOM 1164 C CA . GLU A 1 141 ? -38.812 -11.582 69.134 1.00 96.12 141 GLU A CA 1
ATOM 1165 C C . GLU A 1 141 ? -38.478 -11.879 70.599 1.00 96.12 141 GLU A C 1
ATOM 1167 O O . GLU A 1 141 ? -39.216 -12.610 71.265 1.00 96.12 141 GLU A O 1
ATOM 1172 N N . ALA A 1 142 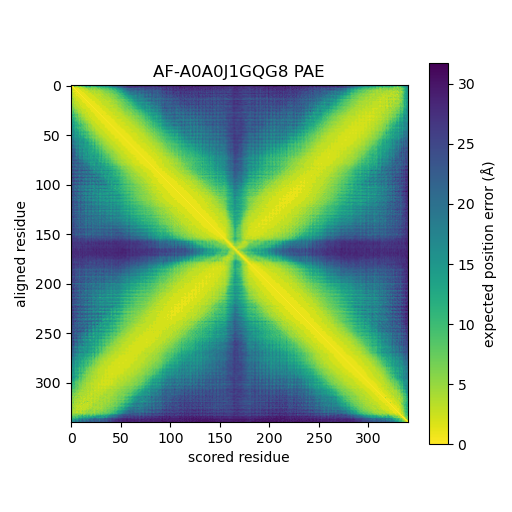? -37.377 -11.332 71.119 1.00 95.00 142 ALA A N 1
ATOM 1173 C CA . ALA A 1 142 ? -37.009 -11.480 72.523 1.00 95.00 142 ALA A CA 1
ATOM 1174 C C . ALA A 1 142 ? -38.042 -10.813 73.446 1.00 95.00 142 ALA A C 1
ATOM 1176 O O . ALA A 1 142 ? -38.452 -11.416 74.441 1.00 95.00 142 ALA A O 1
ATOM 1177 N N . GLU A 1 143 ? -38.522 -9.620 73.087 1.00 94.31 143 GLU A N 1
ATOM 1178 C CA . GLU A 1 143 ? -39.599 -8.916 73.792 1.00 94.31 143 GLU A CA 1
ATOM 1179 C C . GLU A 1 143 ? -40.911 -9.710 73.761 1.00 94.31 143 GLU A C 1
ATOM 1181 O O . GLU A 1 143 ? -41.572 -9.850 74.792 1.00 94.31 143 GLU A O 1
ATOM 1186 N N . LEU A 1 144 ? -41.258 -10.319 72.621 1.00 95.50 144 LEU A N 1
ATOM 1187 C CA . LEU A 1 144 ? -42.409 -11.215 72.518 1.00 95.50 144 LEU A CA 1
ATOM 1188 C C . LEU A 1 144 ? -42.259 -12.432 73.440 1.00 95.50 144 LEU A C 1
ATOM 1190 O O . LEU A 1 144 ? -43.194 -12.759 74.173 1.00 95.50 144 LEU A O 1
ATOM 1194 N N . ARG A 1 145 ? -41.090 -13.087 73.458 1.00 95.00 145 ARG A N 1
ATOM 1195 C CA . ARG A 1 145 ? -40.819 -14.218 74.367 1.00 95.00 145 ARG A CA 1
ATOM 1196 C C . ARG A 1 145 ? -40.934 -13.795 75.834 1.00 95.00 145 ARG A C 1
ATOM 1198 O O . ARG A 1 145 ? -41.542 -14.518 76.628 1.00 95.00 145 ARG A O 1
ATOM 1205 N N . ALA A 1 146 ? -40.408 -12.625 76.193 1.00 93.94 146 ALA A N 1
ATOM 1206 C CA . ALA A 1 146 ? -40.512 -12.075 77.542 1.00 93.94 146 ALA A CA 1
ATOM 1207 C C . ALA A 1 146 ? -41.972 -11.781 77.928 1.00 93.94 146 ALA A C 1
ATOM 1209 O O . ALA A 1 146 ? -42.416 -12.199 78.998 1.00 93.94 146 ALA A O 1
ATOM 1210 N N . ALA A 1 147 ? -42.746 -11.145 77.042 1.00 91.94 147 ALA A N 1
ATOM 1211 C CA . ALA A 1 147 ? -44.162 -10.849 77.260 1.00 91.94 147 ALA A CA 1
ATOM 1212 C C . ALA A 1 147 ? -45.008 -12.125 77.407 1.00 91.94 147 ALA A C 1
ATOM 1214 O O . ALA A 1 147 ? -45.863 -12.205 78.290 1.00 91.94 147 ALA A O 1
ATOM 1215 N N . VAL A 1 148 ? -44.747 -13.149 76.586 1.00 94.62 148 VAL A N 1
ATOM 1216 C CA . VAL A 1 148 ? -45.416 -14.459 76.681 1.00 94.62 148 VAL A CA 1
ATOM 1217 C C . VAL A 1 148 ? -45.093 -15.139 78.010 1.00 94.62 148 VAL A C 1
ATOM 1219 O O . VAL A 1 148 ? -45.995 -15.649 78.673 1.00 94.62 148 VAL A O 1
ATOM 1222 N N . THR A 1 149 ? -43.829 -15.101 78.435 1.00 93.62 149 THR A N 1
ATOM 1223 C CA . THR A 1 149 ? -43.403 -15.667 79.724 1.00 93.62 149 THR A CA 1
ATOM 1224 C C . THR A 1 149 ? -44.059 -14.933 80.895 1.00 93.62 149 THR A C 1
ATOM 1226 O O . THR A 1 149 ? -44.577 -15.572 81.809 1.00 93.62 149 THR A O 1
ATOM 1229 N N . ALA A 1 150 ? -44.104 -13.598 80.856 1.00 90.69 150 ALA A N 1
ATOM 1230 C CA . ALA A 1 150 ? -44.759 -12.780 81.875 1.00 90.69 150 ALA A CA 1
ATOM 1231 C C . ALA A 1 150 ? -46.264 -13.074 81.972 1.00 90.69 150 ALA A C 1
ATOM 1233 O O . ALA A 1 150 ? -46.788 -13.234 83.075 1.00 90.69 150 ALA A O 1
ATOM 1234 N N . LEU A 1 151 ? -46.947 -13.218 80.830 1.00 91.00 151 LEU A N 1
ATOM 1235 C CA . LEU A 1 151 ? -48.347 -13.637 80.782 1.00 91.00 151 LEU A CA 1
ATOM 1236 C C . LEU A 1 151 ? -48.541 -15.017 81.424 1.00 91.00 151 LEU A C 1
ATOM 1238 O O . LEU A 1 151 ? -49.496 -15.212 82.174 1.00 91.00 151 LEU A O 1
ATOM 1242 N N . GLU A 1 152 ? -47.653 -15.971 81.148 1.00 90.75 152 GLU A N 1
ATOM 1243 C CA . GLU A 1 152 ? -47.755 -17.325 81.694 1.00 90.75 152 GLU A CA 1
ATOM 1244 C C . GLU A 1 152 ? -47.534 -17.356 83.213 1.00 90.75 152 GLU A C 1
ATOM 1246 O O . GLU A 1 152 ? -48.326 -17.957 83.936 1.00 90.75 152 GLU A O 1
ATOM 1251 N N . ILE A 1 153 ? -46.541 -16.616 83.717 1.00 90.06 153 ILE A N 1
ATOM 1252 C CA . ILE A 1 153 ? -46.334 -16.417 85.159 1.00 90.06 153 ILE A CA 1
ATOM 1253 C C . ILE A 1 153 ? -47.578 -15.779 85.790 1.00 90.06 153 ILE A C 1
ATOM 1255 O O . ILE A 1 153 ? -48.039 -16.223 86.841 1.00 90.06 153 ILE A O 1
ATOM 1259 N N . LYS A 1 154 ? -48.160 -14.758 85.146 1.00 88.44 154 LYS A N 1
ATOM 1260 C CA . LYS A 1 154 ? -49.343 -14.058 85.660 1.00 88.44 154 LYS A CA 1
ATOM 1261 C C . LYS A 1 154 ? -50.565 -14.967 85.754 1.00 88.44 154 LYS A C 1
ATOM 1263 O O . LYS A 1 154 ? -51.264 -14.928 86.762 1.00 88.44 154 LYS A O 1
ATOM 1268 N N . LYS A 1 155 ? -50.793 -15.834 84.759 1.00 87.50 155 LYS A N 1
ATOM 1269 C CA . LYS A 1 155 ? -51.875 -16.839 84.791 1.00 87.50 155 LYS A CA 1
ATOM 1270 C C . LYS A 1 155 ? -51.764 -17.795 85.980 1.00 87.50 155 LYS A C 1
ATOM 1272 O O . LYS A 1 155 ? -52.780 -18.294 86.455 1.00 87.50 155 LYS A O 1
ATOM 1277 N N . GLN A 1 156 ? -50.545 -18.068 86.440 1.00 84.94 156 GLN A N 1
ATOM 1278 C CA . GLN A 1 156 ? -50.288 -18.954 87.575 1.00 84.94 156 GLN A CA 1
ATOM 1279 C C . GLN A 1 156 ? -50.482 -18.252 88.931 1.00 84.94 156 GLN A C 1
ATOM 1281 O O . GLN A 1 156 ? -50.574 -18.930 89.955 1.00 84.94 156 GLN A O 1
ATOM 1286 N N . GLN A 1 157 ? -50.589 -16.917 88.963 1.00 84.25 157 GLN A N 1
ATOM 1287 C CA . GLN A 1 157 ? -50.852 -16.156 90.186 1.00 84.25 157 GLN A CA 1
ATOM 1288 C C . GLN A 1 157 ? -52.339 -16.217 90.560 1.00 84.25 157 GLN A C 1
ATOM 1290 O O . GLN A 1 157 ? -53.225 -15.888 89.769 1.00 84.25 157 GLN A O 1
ATOM 1295 N N . TYR A 1 158 ? -52.614 -16.592 91.807 1.00 78.19 158 TYR A N 1
ATOM 1296 C CA . TYR A 1 158 ? -53.946 -16.540 92.397 1.00 78.19 158 TYR A CA 1
ATOM 1297 C C . TYR A 1 158 ? -53.860 -16.024 93.831 1.00 78.19 158 TYR A C 1
ATOM 1299 O O . TYR A 1 158 ? -52.901 -16.299 94.552 1.00 78.19 158 TYR A O 1
ATOM 1307 N N . THR A 1 159 ? -54.880 -15.291 94.254 1.00 78.62 159 THR A N 1
ATOM 1308 C CA . THR A 1 159 ? -55.097 -14.927 95.652 1.00 78.62 159 THR A CA 1
ATOM 1309 C C . THR A 1 159 ? -56.192 -15.812 96.230 1.00 78.62 159 THR A C 1
ATOM 1311 O O . THR A 1 159 ? -57.189 -16.129 95.577 1.00 78.62 159 THR A O 1
ATOM 1314 N N . ILE A 1 160 ? -55.986 -16.274 97.461 1.00 74.06 160 ILE A N 1
ATOM 1315 C CA . ILE A 1 160 ? -56.997 -17.030 98.196 1.00 74.06 160 ILE A CA 1
ATOM 1316 C C . ILE A 1 160 ? -57.808 -16.013 98.990 1.00 74.06 160 ILE A C 1
ATOM 1318 O O . ILE A 1 160 ? -57.276 -15.350 99.877 1.00 74.06 160 ILE A O 1
ATOM 1322 N N . VAL A 1 161 ? -59.084 -15.871 98.642 1.00 77.25 161 VAL A N 1
ATOM 1323 C CA . VAL A 1 161 ? -60.032 -15.041 99.383 1.00 77.25 161 VAL A CA 1
ATOM 1324 C C . VAL A 1 161 ? -60.822 -15.960 100.301 1.00 77.25 161 VAL A C 1
ATOM 1326 O O . VAL A 1 161 ? -61.550 -16.843 99.838 1.00 77.25 161 VAL A O 1
ATOM 1329 N N . ASN A 1 162 ? -60.650 -15.755 101.602 1.00 77.69 162 ASN A N 1
ATOM 1330 C CA . ASN A 1 162 ? -61.412 -16.444 102.631 1.00 77.69 162 ASN A CA 1
ATOM 1331 C C . ASN A 1 162 ? -62.685 -15.643 102.911 1.00 77.69 162 ASN A C 1
ATOM 1333 O O . ASN A 1 162 ? -62.619 -14.435 103.139 1.00 77.69 162 ASN A O 1
ATOM 1337 N N . THR A 1 163 ? -63.839 -16.300 102.884 1.00 74.19 163 THR A N 1
ATOM 1338 C CA . THR A 1 163 ? -65.098 -15.728 103.369 1.00 74.19 163 THR A CA 1
ATOM 1339 C C . THR A 1 163 ? -65.286 -16.131 104.823 1.00 74.19 163 THR A C 1
ATOM 1341 O O . THR A 1 163 ? -65.069 -17.293 105.168 1.00 74.19 163 THR A O 1
ATOM 1344 N N . TYR A 1 164 ? -65.668 -15.174 105.664 1.00 75.44 164 TYR A N 1
ATOM 1345 C CA . TYR A 1 164 ? -65.821 -15.354 107.106 1.00 75.44 164 TYR A CA 1
ATOM 1346 C C . TYR A 1 164 ? -67.291 -15.166 107.498 1.00 75.44 164 TYR A C 1
ATOM 1348 O O . TYR A 1 164 ? -67.978 -14.341 106.893 1.00 75.44 164 TYR A O 1
ATOM 1356 N N . ASP A 1 165 ? -67.784 -15.943 108.462 1.00 70.88 165 ASP A N 1
ATOM 1357 C CA . ASP A 1 165 ? -69.093 -15.702 109.081 1.00 70.88 165 ASP A CA 1
ATOM 1358 C C . ASP A 1 165 ? -69.053 -14.540 110.091 1.00 70.88 165 ASP A C 1
ATOM 1360 O O . ASP A 1 165 ? -68.007 -13.946 110.360 1.00 70.88 165 ASP A O 1
ATOM 1364 N N . SER A 1 166 ? -70.220 -14.197 110.643 1.00 67.94 166 SER A N 1
ATOM 1365 C CA . SER A 1 166 ? -70.393 -13.149 111.656 1.00 67.94 166 SER A CA 1
ATOM 1366 C C . SER A 1 166 ? -69.643 -13.405 112.971 1.00 67.94 166 SER A C 1
ATOM 1368 O O . SER A 1 166 ? -69.495 -12.466 113.750 1.00 67.94 166 SER A O 1
ATOM 1370 N N . ASP A 1 167 ? -69.137 -14.625 113.187 1.00 68.06 167 ASP A N 1
ATOM 1371 C CA . ASP A 1 167 ? -68.357 -15.031 114.364 1.00 68.06 167 ASP A CA 1
ATOM 1372 C C . ASP A 1 167 ? -66.841 -15.083 114.076 1.00 68.06 167 ASP A C 1
ATOM 1374 O O . ASP A 1 167 ? -66.040 -15.406 114.956 1.00 68.06 167 ASP A O 1
ATOM 1378 N N . GLY A 1 168 ? -66.423 -14.731 112.853 1.00 62.25 168 GLY A N 1
ATOM 1379 C CA . GLY A 1 168 ? -65.021 -14.658 112.441 1.00 62.25 168 GLY A CA 1
ATOM 1380 C C . GLY A 1 168 ? -64.410 -15.985 111.978 1.00 62.25 168 GLY A C 1
ATOM 1381 O O . GLY A 1 168 ? -63.199 -16.040 111.753 1.00 62.25 168 GLY A O 1
ATOM 1382 N N . ASN A 1 169 ? -65.204 -17.043 111.790 1.00 71.56 169 ASN A N 1
ATOM 1383 C CA . ASN A 1 169 ? -64.727 -18.336 111.298 1.00 71.56 169 ASN A CA 1
ATOM 1384 C C . ASN A 1 169 ? -64.758 -18.401 109.765 1.00 71.56 169 ASN A C 1
ATOM 1386 O O . ASN A 1 169 ? -65.681 -17.912 109.115 1.00 71.56 169 ASN A O 1
ATOM 1390 N N . VAL A 1 170 ? -63.737 -19.025 109.164 1.00 69.25 170 VAL A N 1
ATOM 1391 C CA . VAL A 1 170 ? -63.651 -19.204 107.704 1.00 69.25 170 VAL A CA 1
ATOM 1392 C C . VAL A 1 170 ? -64.722 -20.197 107.247 1.00 69.25 170 VAL A C 1
ATOM 1394 O O . VAL A 1 170 ? -64.635 -21.386 107.542 1.00 69.25 170 VAL A O 1
ATOM 1397 N N . THR A 1 171 ? -65.698 -19.726 106.475 1.00 66.88 171 THR A N 1
ATOM 1398 C CA . THR A 1 171 ? -66.797 -20.537 105.922 1.00 66.88 171 THR A CA 1
ATOM 1399 C C . THR A 1 171 ? -66.557 -20.989 104.484 1.00 66.88 171 THR A C 1
ATOM 1401 O O . THR A 1 171 ? -67.226 -21.897 103.995 1.00 66.88 171 THR A O 1
ATOM 1404 N N . GLY A 1 172 ? -65.580 -20.397 103.796 1.00 70.94 172 GLY A N 1
ATOM 1405 C CA . GLY A 1 172 ? -65.239 -20.763 102.427 1.00 70.94 172 GLY A CA 1
ATOM 1406 C C . GLY A 1 172 ? -63.895 -20.198 101.988 1.00 70.94 172 GLY A C 1
ATOM 1407 O O . GLY A 1 172 ? -63.486 -19.118 102.403 1.00 70.94 172 GLY A O 1
ATOM 1408 N N . THR A 1 173 ? -63.201 -20.938 101.127 1.00 69.25 173 THR A N 1
ATOM 1409 C CA . THR A 1 173 ? -61.965 -20.509 100.460 1.00 69.25 173 THR A CA 1
ATOM 1410 C C . THR A 1 173 ? -62.216 -20.473 98.958 1.00 69.25 173 THR A C 1
ATOM 1412 O O . THR A 1 173 ? -62.534 -21.492 98.346 1.00 69.25 173 THR A O 1
ATOM 1415 N N . LYS A 1 174 ? -62.076 -19.300 98.334 1.00 78.69 174 LYS A N 1
ATOM 1416 C CA . LYS A 1 174 ? -62.172 -19.150 96.877 1.00 78.69 174 LYS A CA 1
ATOM 1417 C C . LYS A 1 174 ? -60.829 -18.703 96.317 1.00 78.69 174 LYS A C 1
ATOM 1419 O O . LYS A 1 174 ? -60.256 -17.717 96.771 1.00 78.69 174 LYS A O 1
ATOM 1424 N N . ARG A 1 175 ? -60.339 -19.406 95.294 1.00 78.75 175 ARG A N 1
ATOM 1425 C CA . ARG A 1 175 ? -59.195 -18.943 94.498 1.00 78.75 175 ARG A CA 1
ATOM 1426 C C . ARG A 1 175 ? -59.683 -17.905 93.494 1.00 78.75 175 ARG A C 1
ATOM 1428 O O . ARG A 1 175 ? -60.561 -18.197 92.683 1.00 78.75 175 ARG A O 1
ATOM 1435 N N . VAL A 1 176 ? -59.121 -16.707 93.554 1.00 80.25 176 VAL A N 1
ATOM 1436 C CA . VAL A 1 176 ? -59.329 -15.647 92.568 1.00 80.25 176 VAL A CA 1
ATOM 1437 C C . VAL A 1 176 ? -58.039 -15.524 91.768 1.00 80.25 176 VAL A C 1
ATOM 1439 O O . VAL A 1 176 ? -56.983 -15.228 92.320 1.00 80.25 176 VAL A O 1
ATOM 1442 N N . TYR A 1 177 ? -58.106 -15.825 90.475 1.00 80.88 177 TYR A N 1
ATOM 1443 C CA . TYR A 1 177 ? -56.954 -15.705 89.583 1.00 80.88 177 TYR A CA 1
ATOM 1444 C C . TYR A 1 177 ? -56.653 -14.233 89.299 1.00 80.88 177 TYR A C 1
ATOM 1446 O O . TYR A 1 177 ? -57.570 -13.410 89.251 1.00 80.88 177 TYR A O 1
ATOM 1454 N N . ALA A 1 178 ? -55.373 -13.908 89.121 1.00 81.00 178 ALA A N 1
ATOM 1455 C CA . ALA A 1 178 ? -54.958 -12.559 88.766 1.00 81.00 178 ALA A CA 1
ATOM 1456 C C . ALA A 1 178 ? -55.550 -12.137 87.408 1.00 81.00 178 ALA A C 1
ATOM 1458 O O . ALA A 1 178 ? -55.676 -12.950 86.488 1.00 81.00 178 ALA A O 1
ATOM 1459 N N . ASP A 1 179 ? -55.896 -10.855 87.275 1.00 84.56 179 ASP A N 1
ATOM 1460 C CA . ASP A 1 179 ? -56.255 -10.283 85.978 1.00 84.56 179 ASP A CA 1
ATOM 1461 C C . ASP A 1 179 ? -55.042 -10.357 85.032 1.00 84.56 179 ASP A C 1
ATOM 1463 O O . ASP A 1 179 ? -53.920 -10.047 85.430 1.00 84.56 179 ASP A O 1
ATOM 1467 N N . THR A 1 180 ? -55.279 -10.808 83.797 1.00 87.50 180 THR A N 1
ATOM 1468 C CA . THR A 1 180 ? -54.255 -10.992 82.748 1.00 87.50 180 THR A CA 1
ATOM 1469 C C . THR A 1 180 ? -54.458 -10.049 81.562 1.00 87.50 180 THR A C 1
ATOM 1471 O O . THR A 1 180 ? -53.798 -10.190 80.531 1.00 87.50 180 THR A O 1
ATOM 1474 N N . SER A 1 181 ? -55.407 -9.114 81.659 1.00 87.69 181 SER A N 1
ATOM 1475 C CA . SER A 1 181 ? -55.787 -8.205 80.573 1.00 87.69 181 SER A CA 1
ATOM 1476 C C . SER A 1 181 ? -54.603 -7.378 80.063 1.00 87.69 181 SER A C 1
ATOM 1478 O O . SER A 1 181 ? -54.406 -7.265 78.851 1.00 87.69 181 SER A O 1
ATOM 1480 N N . ALA A 1 182 ? -53.783 -6.853 80.978 1.00 87.31 182 ALA A N 1
ATOM 1481 C CA . ALA A 1 182 ? -52.615 -6.037 80.652 1.00 87.31 182 ALA A CA 1
ATOM 1482 C C . ALA A 1 182 ? -51.509 -6.857 79.966 1.00 87.31 182 ALA A C 1
ATOM 1484 O O . ALA A 1 182 ? -50.964 -6.439 78.948 1.00 87.31 182 ALA A O 1
ATOM 1485 N N . GLU A 1 183 ? -51.220 -8.060 80.460 1.00 89.56 183 GLU A N 1
ATOM 1486 C CA . GLU A 1 183 ? -50.202 -8.953 79.905 1.00 89.56 183 GLU A CA 1
ATOM 1487 C C . GLU A 1 183 ? -50.627 -9.510 78.539 1.00 89.56 183 GLU A C 1
ATOM 1489 O O . GLU A 1 183 ? -49.803 -9.631 77.632 1.00 89.56 183 GLU A O 1
ATOM 1494 N N . ARG A 1 184 ? -51.925 -9.777 78.333 1.00 89.44 184 ARG A N 1
ATOM 1495 C CA . ARG A 1 184 ? -52.468 -10.120 77.007 1.00 89.44 184 ARG A CA 1
ATOM 1496 C C . ARG A 1 184 ? -52.311 -8.963 76.023 1.00 89.44 184 ARG A C 1
ATOM 1498 O O . ARG A 1 184 ? -51.932 -9.197 74.876 1.00 89.44 184 ARG A O 1
ATOM 1505 N N . ALA A 1 185 ? -52.573 -7.729 76.456 1.00 90.56 185 ALA A N 1
ATOM 1506 C CA . ALA A 1 185 ? -52.351 -6.544 75.632 1.00 90.56 185 ALA A CA 1
ATOM 150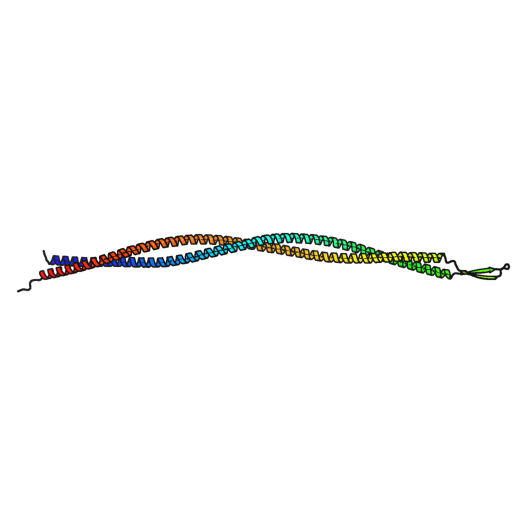7 C C . ALA A 1 185 ? -50.860 -6.358 75.292 1.00 90.56 185 ALA A C 1
ATOM 1509 O O . ALA A 1 185 ? -50.534 -6.077 74.139 1.00 90.56 185 ALA A O 1
ATOM 1510 N N . ALA A 1 186 ? -49.957 -6.602 76.248 1.00 89.81 186 ALA A N 1
ATOM 1511 C CA . ALA A 1 186 ? -48.510 -6.552 76.033 1.00 89.81 186 ALA A CA 1
ATOM 1512 C C . ALA A 1 186 ? -48.031 -7.605 75.018 1.00 89.81 186 ALA A C 1
ATOM 1514 O O . ALA A 1 186 ? -47.286 -7.268 74.101 1.00 89.81 186 ALA A O 1
ATOM 1515 N N . VAL A 1 187 ? -48.519 -8.851 75.103 1.00 93.69 187 VAL A N 1
ATOM 1516 C CA . VAL A 1 187 ? -48.226 -9.902 74.108 1.00 93.69 187 VAL A CA 1
ATOM 1517 C C . VAL A 1 187 ? -48.732 -9.513 72.720 1.00 93.69 187 VAL A C 1
ATOM 1519 O O . VAL A 1 187 ? -48.011 -9.671 71.738 1.00 93.69 187 VAL A O 1
ATOM 1522 N N . MET A 1 188 ? -49.951 -8.975 72.617 1.00 93.00 188 MET A N 1
ATOM 1523 C CA . MET A 1 188 ? -50.494 -8.515 71.334 1.00 93.00 188 MET A CA 1
ATOM 1524 C C . MET A 1 188 ? -49.689 -7.348 70.749 1.00 93.00 188 MET A C 1
ATOM 1526 O O . MET A 1 188 ? -49.482 -7.302 69.537 1.00 93.00 188 MET A O 1
ATOM 1530 N N . SER A 1 189 ? -49.212 -6.427 71.590 1.00 93.19 189 SER A N 1
ATOM 1531 C CA . SER A 1 189 ? -48.337 -5.328 71.173 1.00 93.19 189 SER A CA 1
ATOM 1532 C C . SER A 1 189 ? -46.980 -5.839 70.684 1.00 93.19 189 SER A C 1
ATOM 1534 O O . SER A 1 189 ? -46.548 -5.463 69.599 1.00 93.19 189 SER A O 1
ATOM 1536 N N . ALA A 1 190 ? -46.341 -6.741 71.435 1.00 93.25 190 ALA A N 1
ATOM 1537 C CA . ALA A 1 190 ? -45.065 -7.342 71.050 1.00 93.25 190 ALA A CA 1
ATOM 1538 C C . ALA A 1 190 ? -45.188 -8.167 69.760 1.00 93.25 190 ALA A C 1
ATOM 1540 O O . ALA A 1 190 ? -44.316 -8.112 68.900 1.00 93.25 190 ALA A O 1
ATOM 1541 N N . LYS A 1 191 ? -46.313 -8.868 69.565 1.00 95.69 191 LYS A N 1
ATOM 1542 C CA . LYS A 1 191 ? -46.589 -9.591 68.318 1.00 95.69 191 LYS A CA 1
ATOM 1543 C C . LYS A 1 191 ? -46.676 -8.644 67.119 1.00 95.69 191 LYS A C 1
ATOM 1545 O O . LYS A 1 191 ? -46.052 -8.908 66.101 1.00 95.69 191 LYS A O 1
ATOM 1550 N N . ARG A 1 192 ? -47.380 -7.513 67.254 1.00 94.75 192 ARG A N 1
ATOM 1551 C CA . ARG A 1 192 ? -47.428 -6.479 66.203 1.00 94.75 192 ARG A CA 1
ATOM 1552 C C . ARG A 1 192 ? -46.050 -5.883 65.913 1.00 94.75 192 ARG A C 1
ATOM 1554 O O . ARG A 1 192 ? -45.763 -5.588 64.759 1.00 94.75 192 ARG A O 1
ATOM 1561 N N . ALA A 1 193 ? -45.214 -5.708 66.938 1.00 94.31 193 ALA A N 1
ATOM 1562 C CA . ALA A 1 193 ? -43.839 -5.247 66.762 1.00 94.31 193 ALA A CA 1
ATOM 1563 C C . ALA A 1 193 ? -43.010 -6.257 65.951 1.00 94.31 193 ALA A C 1
ATOM 1565 O O . ALA A 1 193 ? -42.351 -5.857 64.998 1.00 94.31 193 ALA A O 1
ATOM 1566 N N . VAL A 1 194 ? -43.118 -7.559 66.250 1.00 96.31 194 VAL A N 1
ATOM 1567 C CA . VAL A 1 194 ? -42.485 -8.627 65.452 1.00 96.31 194 VAL A CA 1
ATOM 1568 C C . VAL A 1 194 ? -42.987 -8.619 64.012 1.00 96.31 194 VAL A C 1
ATOM 1570 O O . VAL A 1 194 ? -42.166 -8.598 63.100 1.00 96.31 194 VAL A O 1
ATOM 1573 N N . ASP A 1 195 ? -44.305 -8.577 63.795 1.00 95.44 195 ASP A N 1
ATOM 1574 C CA . ASP A 1 195 ? -44.888 -8.550 62.447 1.00 95.44 195 ASP A CA 1
ATOM 1575 C C . ASP A 1 195 ? -44.368 -7.333 61.649 1.00 95.44 195 ASP A C 1
ATOM 1577 O O . ASP A 1 195 ? -43.983 -7.460 60.487 1.00 95.44 195 ASP A O 1
ATOM 1581 N N . SER A 1 196 ? -44.275 -6.160 62.288 1.00 95.88 196 SER A N 1
ATOM 1582 C CA . SER A 1 196 ? -43.716 -4.946 61.678 1.00 95.88 196 SER A CA 1
ATOM 1583 C C . SER A 1 196 ? -42.224 -5.080 61.357 1.00 95.88 196 SER A C 1
ATOM 1585 O O . SER A 1 196 ? -41.799 -4.713 60.262 1.00 95.88 196 SER A O 1
ATOM 1587 N N . CYS A 1 197 ? -41.416 -5.602 62.284 1.00 96.06 197 CYS A N 1
ATOM 1588 C CA . CYS A 1 197 ? -39.985 -5.812 62.064 1.00 96.06 197 CYS A CA 1
ATOM 1589 C C . CYS A 1 197 ? -39.716 -6.879 60.996 1.00 96.06 197 CYS A C 1
ATOM 1591 O O . CYS A 1 197 ? -38.745 -6.763 60.254 1.00 96.06 197 CYS A O 1
ATOM 1593 N N . MET A 1 198 ? -40.576 -7.893 60.882 1.00 96.31 198 MET A N 1
ATOM 1594 C CA . MET A 1 198 ? -40.466 -8.938 59.864 1.00 96.31 198 MET A CA 1
ATOM 1595 C C . MET A 1 198 ? -40.692 -8.368 58.458 1.00 96.31 198 MET A C 1
ATOM 1597 O O . MET A 1 198 ? -39.949 -8.703 57.537 1.00 96.31 198 MET A O 1
ATOM 1601 N N . VAL A 1 199 ? -41.657 -7.456 58.292 1.00 96.50 199 VAL A N 1
ATOM 1602 C CA . VAL A 1 199 ? -41.872 -6.746 57.018 1.00 96.50 199 VAL A CA 1
ATOM 1603 C C . VAL A 1 199 ? -40.650 -5.907 56.636 1.00 96.50 199 VAL A C 1
ATOM 1605 O O . VAL A 1 199 ? -40.188 -5.989 55.498 1.00 96.50 199 VAL A O 1
ATOM 1608 N N . GLU A 1 200 ? -40.088 -5.141 57.575 1.00 95.31 200 GLU A N 1
ATOM 1609 C CA . GLU A 1 200 ? -38.882 -4.338 57.312 1.00 95.31 200 GLU A CA 1
ATOM 1610 C C . GLU A 1 200 ? -37.652 -5.211 57.020 1.00 95.31 200 GLU A C 1
ATOM 1612 O O . GLU A 1 200 ? -36.866 -4.884 56.132 1.00 95.31 200 GLU A O 1
ATOM 1617 N N . TYR A 1 201 ? -37.508 -6.357 57.693 1.00 97.38 201 TYR A N 1
ATOM 1618 C CA . TYR A 1 201 ? -36.453 -7.325 57.397 1.00 97.38 201 TYR A CA 1
ATOM 1619 C C . TYR A 1 201 ? -36.557 -7.864 55.966 1.00 97.38 201 TYR A C 1
ATOM 1621 O O . TYR A 1 201 ? -35.571 -7.833 55.231 1.00 97.38 201 TYR A O 1
ATOM 1629 N N . HIS A 1 202 ? -37.745 -8.302 55.538 1.00 96.62 202 HIS A N 1
ATOM 1630 C CA . HIS A 1 202 ? -37.946 -8.782 54.168 1.00 96.62 202 HIS A CA 1
ATOM 1631 C C . HIS A 1 202 ? -37.692 -7.687 53.131 1.00 96.62 202 HIS A C 1
ATOM 1633 O O . HIS A 1 202 ? -37.011 -7.928 52.135 1.00 96.62 202 HIS A O 1
ATOM 1639 N N . ARG A 1 203 ? -38.146 -6.459 53.395 1.00 96.94 203 ARG A N 1
ATOM 1640 C CA . ARG A 1 203 ? -37.869 -5.307 52.533 1.00 96.94 203 ARG A CA 1
ATOM 1641 C C . ARG A 1 203 ? -36.368 -5.020 52.417 1.00 96.94 203 ARG A C 1
ATOM 1643 O O . ARG A 1 203 ? -35.875 -4.775 51.316 1.00 96.94 203 ARG A O 1
ATOM 1650 N N . ALA A 1 204 ? -35.636 -5.053 53.530 1.00 96.25 204 ALA A N 1
ATOM 1651 C CA . ALA A 1 204 ? -34.187 -4.863 53.534 1.00 96.25 204 ALA A CA 1
ATOM 1652 C C . ALA A 1 204 ? -33.459 -6.004 52.801 1.00 96.25 204 ALA A C 1
ATOM 1654 O O . ALA A 1 204 ? -32.481 -5.758 52.095 1.00 96.25 204 ALA A O 1
ATOM 1655 N N . GLN A 1 205 ? -33.963 -7.235 52.913 1.00 97.62 205 GLN A N 1
ATOM 1656 C CA . GLN A 1 205 ? -33.421 -8.408 52.226 1.00 97.62 205 GLN A CA 1
ATOM 1657 C C . GLN A 1 205 ? -33.584 -8.302 50.701 1.00 97.62 205 GLN A C 1
ATOM 1659 O O . GLN A 1 205 ? -32.637 -8.550 49.959 1.00 97.62 205 GLN A O 1
ATOM 1664 N N . GLU A 1 206 ? -34.756 -7.884 50.220 1.00 97.06 206 GLU A N 1
ATOM 1665 C CA . GLU A 1 206 ? -34.996 -7.639 48.790 1.00 97.06 206 GLU A CA 1
ATOM 1666 C C . GLU A 1 206 ? -34.136 -6.486 48.248 1.00 97.06 206 GLU A C 1
ATOM 1668 O O . GLU A 1 206 ? -33.609 -6.560 47.130 1.00 97.06 206 GLU A O 1
ATOM 1673 N N . ALA A 1 207 ? -33.958 -5.428 49.045 1.00 96.88 207 ALA A N 1
ATOM 1674 C CA . ALA A 1 207 ? -33.104 -4.299 48.693 1.00 96.88 207 ALA A CA 1
ATOM 1675 C C . ALA A 1 207 ? -31.625 -4.708 48.572 1.00 96.88 207 ALA A C 1
ATOM 1677 O O . ALA A 1 207 ? -30.974 -4.305 47.607 1.00 96.88 207 ALA A O 1
ATOM 1678 N N . GLU A 1 208 ? -31.110 -5.534 49.491 1.00 97.62 208 GLU A N 1
ATOM 1679 C CA . GLU A 1 208 ? -29.744 -6.076 49.428 1.00 97.62 208 GLU A CA 1
ATOM 1680 C C . GLU A 1 208 ? -29.548 -6.957 48.194 1.00 97.62 208 GLU A C 1
ATOM 1682 O O . GLU A 1 208 ? -28.610 -6.727 47.429 1.00 97.62 208 GLU A O 1
ATOM 1687 N N . ALA A 1 209 ? -30.473 -7.887 47.935 1.00 97.06 209 ALA A N 1
ATOM 1688 C CA . ALA A 1 209 ? -30.404 -8.761 46.767 1.00 97.06 209 ALA A CA 1
ATOM 1689 C C . ALA A 1 209 ? -30.384 -7.957 45.452 1.00 97.06 209 ALA A C 1
ATOM 1691 O O . ALA A 1 209 ? -29.608 -8.249 44.538 1.00 97.06 209 ALA A O 1
ATOM 1692 N N . THR A 1 210 ? -31.197 -6.899 45.371 1.00 97.62 210 THR A N 1
ATOM 1693 C CA . THR A 1 210 ? -31.242 -5.998 44.210 1.00 97.62 210 THR A CA 1
ATOM 1694 C C . THR A 1 210 ? -29.956 -5.181 44.072 1.00 97.62 210 THR A C 1
ATOM 1696 O O . THR A 1 210 ? -29.413 -5.065 42.969 1.00 97.62 210 THR A O 1
ATOM 1699 N N . ALA A 1 211 ? -29.442 -4.625 45.173 1.00 97.56 211 ALA A N 1
ATOM 1700 C CA . ALA A 1 211 ? -28.209 -3.841 45.174 1.00 97.56 211 ALA A CA 1
ATOM 1701 C C . ALA A 1 211 ? -26.993 -4.697 44.795 1.00 97.56 211 ALA A C 1
ATOM 1703 O O . ALA A 1 211 ? -26.162 -4.258 44.000 1.00 97.56 211 ALA A O 1
ATOM 1704 N N . ARG A 1 212 ? -26.936 -5.941 45.281 1.00 97.88 212 ARG A N 1
ATOM 1705 C CA . ARG A 1 212 ? -25.909 -6.916 44.914 1.00 97.88 212 ARG A CA 1
ATOM 1706 C C . ARG A 1 212 ? -25.939 -7.235 43.421 1.00 97.88 212 ARG A C 1
ATOM 1708 O O . ARG A 1 212 ? -24.917 -7.114 42.755 1.00 97.88 212 ARG A O 1
ATOM 1715 N N . ALA A 1 213 ? -27.111 -7.549 42.869 1.00 97.62 213 ALA A N 1
ATOM 1716 C CA . ALA A 1 213 ? -27.243 -7.831 41.439 1.00 97.62 213 ALA A CA 1
ATOM 1717 C C . ALA A 1 213 ? -26.840 -6.626 40.563 1.00 97.62 213 ALA A C 1
ATOM 1719 O O . ALA A 1 213 ? -26.264 -6.793 39.489 1.00 97.62 213 ALA A O 1
ATOM 1720 N N . ASN A 1 214 ? -27.126 -5.402 41.015 1.00 97.19 214 ASN A N 1
ATOM 1721 C CA . ASN A 1 214 ? -26.699 -4.173 40.347 1.00 97.19 214 ASN A CA 1
ATOM 1722 C C . ASN A 1 214 ? -25.176 -3.958 40.423 1.00 97.19 214 ASN A C 1
ATOM 1724 O O . ASN A 1 214 ? -24.567 -3.538 39.440 1.00 97.19 214 ASN A O 1
ATOM 1728 N N . PHE A 1 215 ? -24.558 -4.276 41.563 1.00 97.94 215 PHE A N 1
ATOM 1729 C CA . PHE A 1 215 ? -23.106 -4.238 41.735 1.00 97.94 215 PHE A CA 1
ATOM 1730 C C . PHE A 1 215 ? -22.394 -5.250 40.830 1.00 97.94 215 PHE A C 1
ATOM 1732 O O . PHE A 1 215 ? -21.463 -4.870 40.119 1.00 97.94 215 PHE A O 1
ATOM 1739 N N . ASP A 1 216 ? -22.885 -6.490 40.762 1.00 97.38 216 ASP A N 1
ATOM 1740 C CA . ASP A 1 216 ? -22.329 -7.530 39.888 1.00 97.38 216 ASP A CA 1
ATOM 1741 C C . ASP A 1 216 ? -22.386 -7.108 38.404 1.00 97.38 216 ASP A C 1
ATOM 1743 O O . ASP A 1 216 ? -21.390 -7.209 37.684 1.00 97.38 216 ASP A O 1
ATOM 1747 N N . ARG A 1 217 ? -23.509 -6.523 37.955 1.00 97.56 217 ARG A N 1
ATOM 1748 C CA . ARG A 1 217 ? -23.630 -5.952 36.596 1.00 97.56 217 ARG A CA 1
ATOM 1749 C C . ARG A 1 217 ? -22.653 -4.804 36.349 1.00 97.56 217 ARG A C 1
ATOM 1751 O O . ARG A 1 217 ? -22.099 -4.687 35.258 1.00 97.56 217 ARG A O 1
ATOM 1758 N N . ALA A 1 218 ? -22.432 -3.947 37.344 1.00 97.19 218 ALA A N 1
ATOM 1759 C CA . ALA A 1 218 ? -21.493 -2.841 37.215 1.00 97.19 218 ALA A CA 1
ATOM 1760 C C . ALA A 1 218 ? -20.035 -3.332 37.116 1.00 97.19 218 ALA A C 1
ATOM 1762 O O . ALA A 1 218 ? -19.245 -2.749 36.370 1.00 97.19 218 ALA A O 1
ATOM 1763 N N . ILE A 1 219 ? -19.675 -4.423 37.806 1.00 98.00 219 ILE A N 1
ATOM 1764 C CA . ILE A 1 219 ? -18.370 -5.090 37.646 1.00 98.00 219 ILE A CA 1
ATOM 1765 C C . ILE A 1 219 ? -18.203 -5.603 36.214 1.00 98.00 219 ILE A C 1
ATOM 1767 O O . ILE A 1 219 ? -17.180 -5.326 35.580 1.00 98.00 219 ILE A O 1
ATOM 1771 N N . GLU A 1 220 ? -19.201 -6.318 35.693 1.00 97.50 220 GLU A N 1
ATOM 1772 C CA . GLU A 1 220 ? -19.171 -6.856 34.331 1.00 97.50 220 GLU A CA 1
ATOM 1773 C C . GLU A 1 220 ? -19.025 -5.735 33.291 1.00 97.50 220 GLU A C 1
ATOM 1775 O O . GLU A 1 220 ? -18.173 -5.813 32.404 1.00 97.50 220 GLU A O 1
ATOM 1780 N N . GLN A 1 221 ? -19.757 -4.630 33.460 1.00 97.50 221 GLN A N 1
ATOM 1781 C CA . GLN A 1 221 ? -19.648 -3.459 32.589 1.00 97.50 221 GLN A CA 1
ATOM 1782 C C . GLN A 1 221 ? -18.240 -2.838 32.605 1.00 97.50 221 GLN A C 1
ATOM 1784 O O . GLN A 1 221 ? -17.745 -2.412 31.556 1.00 97.50 221 GLN A O 1
ATOM 1789 N N . VAL A 1 222 ? -17.575 -2.772 33.766 1.00 98.06 222 VAL A N 1
ATOM 1790 C CA . VAL A 1 222 ? -16.183 -2.294 33.870 1.00 98.06 222 VAL A CA 1
ATOM 1791 C C . VAL A 1 222 ? -15.229 -3.247 33.157 1.00 98.06 222 VAL A C 1
ATOM 1793 O O . VAL A 1 222 ? -14.370 -2.792 32.403 1.00 98.06 222 VAL A O 1
ATOM 1796 N N . SER A 1 223 ? -15.389 -4.558 33.354 1.00 97.44 223 SER A N 1
ATOM 1797 C CA . SER A 1 223 ? -14.578 -5.572 32.674 1.00 97.44 223 SER A CA 1
ATOM 1798 C C . SER A 1 223 ? -14.721 -5.478 31.150 1.00 97.44 223 SER A C 1
ATOM 1800 O O . SER A 1 223 ? -13.716 -5.334 30.453 1.00 97.44 223 SER A O 1
ATOM 1802 N N . GLY A 1 224 ? -15.955 -5.427 30.638 1.00 96.81 224 GLY A N 1
ATOM 1803 C CA . GLY A 1 224 ? -16.220 -5.271 29.207 1.00 96.81 224 GLY A CA 1
ATOM 1804 C C . GLY A 1 224 ? -15.666 -3.961 28.639 1.00 96.81 224 GLY A C 1
ATOM 1805 O O . GLY A 1 224 ? -15.069 -3.956 27.563 1.00 96.81 224 GLY A O 1
ATOM 1806 N N . SER A 1 225 ? -15.779 -2.857 29.386 1.00 97.50 225 SER A N 1
ATOM 1807 C CA . SER A 1 225 ? -15.218 -1.561 28.976 1.00 97.50 225 SER A CA 1
ATOM 1808 C C . SER A 1 225 ? -13.685 -1.581 28.925 1.00 97.50 225 SER A C 1
ATOM 1810 O O . SER A 1 225 ? -13.107 -0.996 28.013 1.00 97.50 225 SER A O 1
ATOM 1812 N N . ASN A 1 226 ? -13.013 -2.283 29.846 1.00 97.69 226 ASN A N 1
ATOM 1813 C CA . ASN A 1 226 ? -11.557 -2.466 29.802 1.00 97.69 226 ASN A CA 1
ATOM 1814 C C . ASN A 1 226 ? -11.118 -3.238 28.552 1.00 97.69 226 ASN A C 1
ATOM 1816 O O . ASN A 1 226 ? -10.188 -2.811 27.869 1.00 97.69 226 ASN A O 1
ATOM 1820 N N . CYS A 1 227 ? -11.801 -4.340 28.227 1.00 97.44 227 CYS A N 1
ATOM 1821 C CA . CYS A 1 227 ? -11.532 -5.100 27.006 1.00 97.44 227 CYS A CA 1
ATOM 1822 C C . CYS A 1 227 ? -11.755 -4.245 25.750 1.00 97.44 227 CYS A C 1
ATOM 1824 O O . CYS A 1 227 ? -10.926 -4.252 24.844 1.00 97.44 227 CYS A O 1
ATOM 1826 N N . ALA A 1 228 ? -12.833 -3.458 25.710 1.00 97.00 228 ALA A N 1
ATOM 1827 C CA . ALA A 1 228 ? -13.114 -2.573 24.583 1.00 97.00 228 ALA A CA 1
ATOM 1828 C C . ALA A 1 228 ? -12.047 -1.476 24.408 1.00 97.00 228 ALA A C 1
ATOM 1830 O O . ALA A 1 228 ? -11.651 -1.193 23.279 1.00 97.00 228 ALA A O 1
ATOM 1831 N N . VAL A 1 229 ? -11.538 -0.899 25.505 1.00 98.06 229 VAL A N 1
ATOM 1832 C CA . VAL A 1 229 ? -10.412 0.051 25.468 1.00 98.06 229 VAL A CA 1
ATOM 1833 C C . VAL A 1 229 ? -9.141 -0.621 24.951 1.00 98.06 229 VAL A C 1
ATOM 1835 O O . VAL A 1 229 ? -8.457 -0.037 24.116 1.00 98.06 229 VAL A O 1
ATOM 1838 N N . ALA A 1 230 ? -8.824 -1.835 25.409 1.00 96.88 230 ALA A N 1
ATOM 1839 C CA . ALA A 1 230 ? -7.652 -2.570 24.933 1.00 96.88 230 ALA A CA 1
ATOM 1840 C C . ALA A 1 230 ? -7.723 -2.825 23.418 1.00 96.88 230 ALA A C 1
ATOM 1842 O O . ALA A 1 230 ? -6.799 -2.458 22.697 1.00 96.88 230 ALA A O 1
ATOM 1843 N N . ASN A 1 231 ? -8.860 -3.327 22.928 1.00 96.19 231 ASN A N 1
ATOM 1844 C CA . ASN A 1 231 ? -9.082 -3.545 21.496 1.00 96.19 231 ASN A CA 1
ATOM 1845 C C . ASN A 1 231 ? -9.010 -2.236 20.693 1.00 96.19 231 ASN A C 1
ATOM 1847 O O . ASN A 1 231 ? -8.521 -2.218 19.568 1.00 96.19 231 ASN A O 1
ATOM 1851 N N . ALA A 1 232 ? -9.500 -1.124 21.252 1.00 96.44 232 ALA A N 1
ATOM 1852 C CA . ALA A 1 232 ? -9.421 0.176 20.592 1.00 96.44 232 ALA A CA 1
ATOM 1853 C C . ALA A 1 232 ? -7.977 0.699 20.501 1.00 96.44 232 ALA A C 1
ATOM 1855 O O . ALA A 1 232 ? -7.628 1.311 19.496 1.00 96.44 232 ALA A O 1
ATOM 1856 N N . LYS A 1 233 ? -7.128 0.438 21.505 1.00 96.88 233 LYS A N 1
ATOM 1857 C CA . LYS A 1 233 ? -5.693 0.769 21.450 1.00 96.88 233 LYS A CA 1
ATOM 1858 C C . LYS A 1 233 ? -4.969 -0.043 20.382 1.00 96.88 233 LYS A C 1
ATOM 1860 O O . LYS A 1 233 ? -4.256 0.539 19.575 1.00 96.88 233 LYS A O 1
ATOM 1865 N N . GLU A 1 234 ? -5.223 -1.348 20.331 1.00 96.50 234 GLU A N 1
ATOM 1866 C CA . GLU A 1 234 ? -4.680 -2.219 19.283 1.00 96.50 234 GLU A CA 1
ATOM 1867 C C . GLU A 1 234 ? -5.128 -1.753 17.889 1.00 96.50 234 GLU A C 1
ATOM 1869 O O . GLU A 1 234 ? -4.324 -1.677 16.964 1.00 96.50 234 GLU A O 1
ATOM 1874 N N . ALA A 1 235 ? -6.395 -1.353 17.737 1.00 95.38 235 ALA A N 1
ATOM 1875 C CA . ALA A 1 235 ? -6.884 -0.794 16.481 1.00 95.38 235 ALA A CA 1
ATOM 1876 C C . ALA A 1 235 ? -6.124 0.480 16.072 1.00 95.38 235 ALA A C 1
ATOM 1878 O O . ALA A 1 235 ? -5.785 0.611 14.900 1.00 95.38 235 ALA A O 1
ATOM 1879 N N . VAL A 1 236 ? -5.821 1.385 17.014 1.00 96.19 236 VAL A N 1
ATOM 1880 C CA . VAL A 1 236 ? -5.011 2.590 16.749 1.00 96.19 236 VAL A CA 1
ATOM 1881 C C . VAL A 1 236 ? -3.598 2.218 16.288 1.00 96.19 236 VAL A C 1
ATOM 1883 O O . VAL A 1 236 ? -3.118 2.752 15.287 1.00 96.19 236 VAL A O 1
ATOM 1886 N N . GLU A 1 237 ? -2.944 1.279 16.972 1.00 95.81 237 GLU A N 1
ATOM 1887 C CA . GLU A 1 237 ? -1.608 0.796 16.598 1.00 95.81 237 GLU A CA 1
ATOM 1888 C C . GLU A 1 237 ? -1.604 0.209 15.179 1.00 95.81 237 GLU A C 1
ATOM 1890 O O . GLU A 1 237 ? -0.803 0.618 14.338 1.00 95.81 237 GLU A O 1
ATOM 1895 N N . LEU A 1 238 ? -2.566 -0.665 14.871 1.00 94.75 238 LEU A N 1
ATOM 1896 C CA . LEU A 1 238 ? -2.711 -1.257 13.542 1.00 94.75 238 LEU A CA 1
ATOM 1897 C C . LEU A 1 238 ? -2.987 -0.207 12.462 1.00 94.75 238 LEU A C 1
ATOM 1899 O O . LEU A 1 238 ? -2.462 -0.327 11.354 1.00 94.75 238 LEU A O 1
ATOM 1903 N N . THR A 1 239 ? -3.794 0.820 12.746 1.00 94.44 239 THR A N 1
ATOM 1904 C CA . THR A 1 239 ? -4.034 1.895 11.773 1.00 94.44 239 THR A CA 1
ATOM 1905 C C . THR A 1 239 ? -2.779 2.715 11.506 1.00 94.44 239 THR A C 1
ATOM 1907 O O . THR A 1 239 ? -2.506 3.006 10.344 1.00 94.44 239 THR A O 1
ATOM 1910 N N . ASN A 1 240 ? -1.967 2.995 12.529 1.00 93.19 240 ASN A N 1
ATOM 1911 C CA . ASN A 1 240 ? -0.701 3.709 12.364 1.00 93.19 240 ASN A CA 1
ATOM 1912 C C . ASN A 1 240 ? 0.279 2.904 11.501 1.00 93.19 240 ASN A C 1
ATOM 1914 O O . ASN A 1 240 ? 0.820 3.427 10.528 1.00 93.19 240 ASN A O 1
ATOM 1918 N N . GLU A 1 241 ? 0.430 1.602 11.774 1.00 94.12 241 GLU A N 1
ATOM 1919 C CA . GLU A 1 241 ? 1.262 0.725 10.941 1.00 94.12 241 GLU A CA 1
ATOM 1920 C C . GLU A 1 241 ? 0.794 0.686 9.480 1.00 94.12 241 GLU A C 1
ATOM 1922 O O . GLU A 1 241 ? 1.606 0.617 8.555 1.00 94.12 241 GLU A O 1
ATOM 1927 N N . GLN A 1 242 ? -0.521 0.687 9.247 1.00 91.19 242 GLN A N 1
ATOM 1928 C CA . GLN A 1 242 ? -1.064 0.695 7.890 1.00 91.19 242 GLN A CA 1
ATOM 1929 C C . GLN A 1 242 ? -0.842 2.030 7.181 1.00 91.19 242 GLN A C 1
ATOM 1931 O O . GLN A 1 242 ? -0.576 2.024 5.977 1.00 91.19 242 GLN A O 1
ATOM 1936 N N . THR A 1 243 ? -0.906 3.154 7.894 1.00 94.25 243 THR A N 1
ATOM 1937 C CA . THR A 1 243 ? -0.524 4.469 7.363 1.00 94.25 243 THR A CA 1
ATOM 1938 C C . THR A 1 243 ? 0.944 4.468 6.933 1.00 94.25 243 THR A C 1
ATOM 1940 O O . THR A 1 243 ? 1.239 4.814 5.788 1.00 94.25 243 THR A O 1
ATOM 1943 N N . ASP A 1 244 ? 1.851 3.966 7.773 1.00 93.19 244 ASP A N 1
ATOM 1944 C CA . ASP A 1 244 ? 3.282 3.879 7.452 1.00 93.19 244 ASP A CA 1
ATOM 1945 C C . ASP A 1 244 ? 3.550 2.990 6.228 1.00 93.19 244 ASP A C 1
ATOM 1947 O O . ASP A 1 244 ? 4.309 3.355 5.324 1.00 93.19 244 ASP A O 1
ATOM 1951 N N . ARG A 1 245 ? 2.889 1.826 6.148 1.00 91.50 245 ARG A N 1
ATOM 1952 C CA . ARG A 1 245 ? 2.994 0.927 4.985 1.00 91.50 245 ARG A CA 1
ATOM 1953 C C . ARG A 1 245 ? 2.460 1.581 3.713 1.00 91.50 245 ARG A C 1
ATOM 1955 O O . ARG A 1 245 ? 3.086 1.444 2.660 1.00 91.50 245 ARG A O 1
ATOM 1962 N N . ALA A 1 246 ? 1.330 2.284 3.794 1.00 91.44 246 ALA A N 1
ATOM 1963 C CA . ALA A 1 246 ? 0.747 2.992 2.658 1.00 91.44 246 ALA A CA 1
ATOM 1964 C C . ALA A 1 246 ? 1.670 4.117 2.168 1.00 91.44 246 ALA A C 1
ATOM 1966 O O . ALA A 1 246 ? 1.927 4.217 0.966 1.00 91.44 246 ALA A O 1
ATOM 1967 N N . GLN A 1 247 ? 2.242 4.898 3.088 1.00 94.31 247 GLN A N 1
ATOM 1968 C CA . GLN A 1 247 ? 3.206 5.946 2.763 1.00 94.31 247 GLN A CA 1
ATOM 1969 C C . GLN A 1 247 ? 4.475 5.368 2.123 1.00 94.31 247 GLN A C 1
ATOM 1971 O O . GLN A 1 247 ? 4.944 5.868 1.100 1.00 94.31 247 GLN A O 1
ATOM 1976 N N . GLY A 1 248 ? 5.012 4.277 2.679 1.00 92.69 248 GLY A N 1
ATOM 1977 C CA . GLY A 1 248 ? 6.173 3.586 2.120 1.00 92.69 248 GLY A CA 1
ATOM 1978 C C . GLY A 1 248 ? 5.922 3.047 0.709 1.00 92.69 248 GLY A C 1
ATOM 1979 O O . GLY A 1 248 ? 6.790 3.156 -0.158 1.00 92.69 248 GLY A O 1
ATOM 1980 N N . ALA A 1 249 ? 4.728 2.509 0.444 1.00 90.31 249 ALA A N 1
ATOM 1981 C CA . ALA A 1 249 ? 4.338 2.073 -0.895 1.00 90.31 249 ALA A CA 1
ATOM 1982 C C . ALA A 1 249 ? 4.249 3.250 -1.880 1.00 90.31 249 ALA A C 1
ATOM 1984 O O . ALA A 1 249 ? 4.771 3.152 -2.990 1.00 90.31 249 ALA A O 1
ATOM 1985 N N . LEU A 1 250 ? 3.652 4.372 -1.465 1.00 94.12 250 LEU A N 1
ATOM 1986 C CA . LEU A 1 250 ? 3.546 5.573 -2.295 1.00 94.12 250 LEU A CA 1
ATOM 1987 C C . LEU A 1 250 ? 4.926 6.133 -2.667 1.00 94.12 250 LEU A C 1
ATOM 1989 O O . LEU A 1 250 ? 5.159 6.463 -3.829 1.00 94.12 250 LEU A O 1
ATOM 1993 N N . ASN A 1 251 ? 5.858 6.171 -1.711 1.00 94.00 251 ASN A N 1
ATOM 1994 C CA . ASN A 1 251 ? 7.234 6.598 -1.963 1.00 94.00 251 ASN A CA 1
ATOM 1995 C C . ASN A 1 251 ? 7.904 5.722 -3.033 1.00 94.00 251 ASN A C 1
ATOM 1997 O O . ASN A 1 251 ? 8.454 6.251 -3.994 1.00 94.00 251 ASN A O 1
ATOM 2001 N N . ARG A 1 252 ? 7.766 4.392 -2.941 1.00 93.00 252 ARG A N 1
ATOM 2002 C CA . ARG A 1 252 ? 8.302 3.465 -3.955 1.00 93.00 252 ARG A CA 1
ATOM 2003 C C . ARG A 1 252 ? 7.677 3.663 -5.333 1.00 93.00 252 ARG A C 1
ATOM 2005 O O . ARG A 1 252 ? 8.365 3.537 -6.340 1.00 93.00 252 ARG A O 1
ATOM 2012 N N . PHE A 1 253 ? 6.381 3.964 -5.406 1.00 93.19 253 PHE A N 1
ATOM 2013 C CA . PHE A 1 253 ? 5.736 4.249 -6.692 1.00 93.19 253 PHE A CA 1
ATOM 2014 C C . PHE A 1 253 ? 6.244 5.552 -7.313 1.00 93.19 253 PHE A C 1
ATOM 2016 O O . PHE A 1 253 ? 6.368 5.619 -8.535 1.00 93.19 253 PHE A O 1
ATOM 2023 N N . ASN A 1 254 ? 6.573 6.553 -6.493 1.00 93.00 254 ASN A N 1
ATOM 2024 C CA . ASN A 1 254 ? 7.204 7.787 -6.959 1.00 93.00 254 ASN A CA 1
ATOM 2025 C C . ASN A 1 254 ? 8.635 7.541 -7.457 1.00 93.00 254 ASN A C 1
ATOM 2027 O O . ASN A 1 254 ? 8.980 8.025 -8.529 1.00 93.00 254 ASN A O 1
ATOM 2031 N N . GLU A 1 255 ? 9.428 6.732 -6.752 1.00 95.00 255 GLU A N 1
ATOM 2032 C CA . GLU A 1 255 ? 10.761 6.315 -7.216 1.00 95.00 255 GLU A CA 1
ATOM 2033 C C . GLU A 1 255 ? 10.684 5.561 -8.556 1.00 95.00 255 GLU A C 1
ATOM 2035 O O . GLU A 1 255 ? 11.434 5.854 -9.487 1.00 95.00 255 GLU A O 1
ATOM 2040 N N . GLU A 1 256 ? 9.737 4.624 -8.689 1.00 93.69 256 GLU A N 1
ATOM 2041 C CA . GLU A 1 256 ? 9.490 3.898 -9.943 1.00 93.69 256 GLU A CA 1
ATOM 2042 C C . GLU A 1 256 ? 9.087 4.866 -11.070 1.00 93.69 256 GLU A C 1
ATOM 2044 O O . GLU A 1 256 ? 9.565 4.723 -12.193 1.00 93.69 256 GLU A O 1
ATOM 2049 N N . ARG A 1 257 ? 8.273 5.893 -10.788 1.00 94.25 257 ARG A N 1
ATOM 2050 C CA . ARG A 1 257 ? 7.920 6.935 -11.767 1.00 94.25 257 ARG A CA 1
ATOM 2051 C C . ARG A 1 257 ? 9.150 7.702 -12.241 1.00 94.25 257 ARG A C 1
ATOM 2053 O O . ARG A 1 257 ? 9.295 7.930 -13.438 1.00 94.25 257 ARG A O 1
ATOM 2060 N N . ASP A 1 258 ? 10.011 8.114 -11.320 1.00 94.62 258 ASP A N 1
ATOM 2061 C CA . ASP A 1 258 ? 11.190 8.904 -11.662 1.00 94.62 258 ASP A CA 1
ATOM 2062 C C . ASP A 1 258 ? 12.159 8.076 -12.525 1.00 94.62 258 ASP A C 1
ATOM 2064 O O . ASP A 1 258 ? 12.642 8.566 -13.544 1.00 94.62 258 ASP A O 1
ATOM 2068 N N . ALA A 1 259 ? 12.322 6.782 -12.228 1.00 94.38 259 ALA A N 1
ATOM 2069 C CA . ALA A 1 259 ? 13.069 5.858 -13.084 1.00 94.38 259 ALA A CA 1
ATOM 2070 C C . ALA A 1 259 ? 12.443 5.697 -14.485 1.00 94.38 259 ALA A C 1
ATOM 2072 O O . ALA A 1 259 ? 13.159 5.637 -15.487 1.00 94.38 259 ALA A O 1
ATOM 2073 N N . LEU A 1 260 ? 11.108 5.652 -14.583 1.00 94.75 260 LEU A N 1
ATOM 2074 C CA . LEU A 1 260 ? 10.406 5.597 -15.871 1.00 94.75 260 LEU A CA 1
ATOM 2075 C C . LEU A 1 260 ? 10.567 6.889 -16.684 1.00 94.75 260 LEU A C 1
ATOM 2077 O O . LEU A 1 260 ? 10.581 6.819 -17.912 1.00 94.75 260 LEU A O 1
ATOM 2081 N N . ASN A 1 261 ? 10.705 8.045 -16.031 1.00 94.25 261 ASN A N 1
ATOM 2082 C CA . ASN A 1 261 ? 10.999 9.307 -16.712 1.00 94.25 261 ASN A CA 1
ATOM 2083 C C . ASN A 1 261 ? 12.409 9.286 -17.312 1.00 94.25 261 ASN A C 1
ATOM 2085 O O . ASN A 1 261 ? 12.557 9.567 -18.496 1.00 94.25 261 ASN A O 1
ATOM 2089 N N . THR A 1 262 ? 13.415 8.844 -16.551 1.00 95.00 262 THR A N 1
ATOM 2090 C CA . THR A 1 262 ? 14.781 8.664 -17.075 1.00 95.00 262 THR A CA 1
ATOM 2091 C C . THR A 1 262 ? 14.815 7.674 -18.242 1.00 95.00 262 THR A C 1
ATOM 2093 O O . THR A 1 262 ? 15.491 7.903 -19.239 1.00 95.00 262 THR A O 1
ATOM 2096 N N . MET A 1 263 ? 14.046 6.582 -18.169 1.00 93.75 263 MET A N 1
ATOM 2097 C CA . MET A 1 263 ? 13.935 5.638 -19.286 1.00 93.75 263 MET A CA 1
ATOM 2098 C C . MET A 1 263 ? 13.307 6.286 -20.532 1.00 93.75 263 MET A C 1
ATOM 2100 O O . MET A 1 263 ? 13.689 5.951 -21.650 1.00 93.75 263 MET A O 1
ATOM 2104 N N . SER A 1 264 ? 12.358 7.211 -20.352 1.00 94.44 264 SER A N 1
ATOM 2105 C CA . SER A 1 264 ? 11.775 7.980 -21.457 1.00 94.44 264 SER A CA 1
ATOM 2106 C C . SER A 1 264 ? 12.821 8.860 -22.138 1.00 94.44 264 SER A C 1
ATOM 2108 O O . SER A 1 264 ? 12.913 8.838 -23.359 1.00 94.44 264 SER A O 1
ATOM 2110 N N . GLU A 1 265 ? 13.639 9.570 -21.356 1.00 94.94 265 GLU A N 1
ATOM 2111 C CA . GLU A 1 265 ? 14.725 10.416 -21.873 1.00 94.94 265 GLU A CA 1
ATOM 2112 C C . GLU A 1 265 ? 15.734 9.591 -22.685 1.00 94.94 265 GLU A C 1
ATOM 2114 O O . GLU A 1 265 ? 16.085 9.964 -23.802 1.00 94.94 265 GLU A O 1
ATOM 2119 N N . ILE A 1 266 ? 16.122 8.413 -22.182 1.00 94.44 266 ILE A N 1
ATOM 2120 C CA . ILE A 1 266 ? 17.017 7.493 -22.900 1.00 94.44 266 ILE A CA 1
ATOM 2121 C C . ILE A 1 266 ? 16.401 7.038 -24.231 1.00 94.44 266 ILE A C 1
ATOM 2123 O O . ILE A 1 266 ? 17.108 6.944 -25.233 1.00 94.44 266 ILE A O 1
ATOM 2127 N N . LEU A 1 267 ? 15.096 6.746 -24.275 1.00 94.56 267 LEU A N 1
ATOM 2128 C CA . LEU A 1 267 ? 14.436 6.364 -25.529 1.00 94.56 267 LEU A CA 1
ATOM 2129 C C . LEU A 1 267 ? 14.383 7.521 -26.534 1.00 94.56 267 LEU A C 1
ATOM 2131 O O . LEU A 1 267 ? 14.530 7.282 -27.731 1.00 94.56 267 LEU A O 1
ATOM 2135 N N . ASP A 1 268 ? 14.221 8.757 -26.067 1.00 93.62 268 ASP A N 1
ATOM 2136 C CA . ASP A 1 268 ? 14.260 9.934 -26.937 1.00 93.62 268 ASP A CA 1
ATOM 2137 C C . ASP A 1 268 ? 15.677 10.168 -27.507 1.00 93.62 268 ASP A C 1
ATOM 2139 O O . ASP A 1 268 ? 15.829 10.442 -28.701 1.00 93.62 268 ASP A O 1
ATOM 2143 N N . GLU A 1 269 ? 16.732 9.965 -26.709 1.00 94.44 269 GLU A N 1
ATOM 2144 C CA . GLU A 1 269 ? 18.125 9.974 -27.190 1.00 94.44 269 GLU A CA 1
ATOM 2145 C C . GLU A 1 269 ? 18.409 8.847 -28.197 1.00 94.44 269 GLU A C 1
ATOM 2147 O O . GLU A 1 269 ? 19.094 9.052 -29.209 1.00 94.44 269 GLU A O 1
ATOM 2152 N N . MET A 1 270 ? 17.870 7.649 -27.943 1.00 93.94 270 MET A N 1
ATOM 2153 C CA . MET A 1 270 ? 17.983 6.514 -28.859 1.00 93.94 270 MET A CA 1
ATOM 2154 C C . MET A 1 270 ?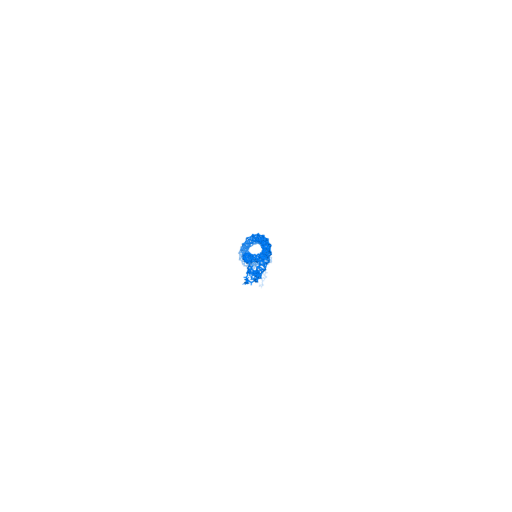 17.342 6.820 -30.211 1.00 93.94 270 MET A C 1
ATOM 2156 O O . MET A 1 270 ? 17.938 6.494 -31.236 1.00 93.94 270 MET A O 1
ATOM 2160 N N . ASP A 1 271 ? 16.177 7.464 -30.237 1.00 92.88 271 ASP A N 1
ATOM 2161 C CA . ASP A 1 271 ? 15.503 7.791 -31.493 1.00 92.88 271 ASP A CA 1
ATOM 2162 C C . ASP A 1 271 ? 16.228 8.879 -32.281 1.00 92.88 271 ASP A C 1
ATOM 2164 O O . ASP A 1 271 ? 16.375 8.739 -33.493 1.00 92.88 271 ASP A O 1
ATOM 2168 N N . SER A 1 272 ? 16.784 9.889 -31.608 1.00 94.19 272 SER A N 1
ATOM 2169 C CA . SER A 1 272 ? 17.675 10.867 -32.249 1.00 94.19 272 SER A CA 1
ATOM 2170 C C . SER A 1 272 ? 18.899 10.191 -32.887 1.00 94.19 272 SER A C 1
ATOM 2172 O O . SER A 1 272 ? 19.285 10.478 -34.022 1.00 94.19 272 SER A O 1
ATOM 2174 N N . THR A 1 273 ? 19.482 9.212 -32.188 1.00 94.31 273 THR A N 1
ATOM 2175 C CA . THR A 1 273 ? 20.616 8.434 -32.707 1.00 94.31 273 THR A CA 1
ATOM 2176 C C . THR A 1 273 ? 20.213 7.560 -33.899 1.00 94.31 273 THR A C 1
ATOM 2178 O O . THR A 1 273 ? 20.980 7.433 -34.855 1.00 94.31 273 THR A O 1
ATOM 2181 N N . LEU A 1 274 ? 19.023 6.951 -33.861 1.00 95.25 274 LEU A N 1
ATOM 2182 C CA . LEU A 1 274 ? 18.496 6.166 -34.978 1.00 95.25 274 LEU A CA 1
ATOM 2183 C C . LEU A 1 274 ? 18.225 7.046 -36.194 1.00 95.25 274 LEU A C 1
ATOM 2185 O O . LEU A 1 274 ? 18.615 6.666 -37.289 1.00 95.25 274 LEU A O 1
ATOM 2189 N N . GLU A 1 275 ? 17.656 8.236 -36.006 1.00 95.62 275 GLU A N 1
ATOM 2190 C CA . GLU A 1 275 ? 17.422 9.193 -37.088 1.00 95.62 275 GLU A CA 1
ATOM 2191 C C . GLU A 1 275 ? 18.733 9.608 -37.772 1.00 95.62 275 GLU A C 1
ATOM 2193 O O . GLU A 1 275 ? 18.831 9.580 -39.001 1.00 95.62 275 GLU A O 1
ATOM 2198 N N . ALA A 1 276 ? 19.775 9.912 -36.991 1.00 95.50 276 ALA A N 1
ATOM 2199 C CA . ALA A 1 276 ? 21.101 10.210 -37.532 1.00 95.50 276 ALA A CA 1
ATOM 2200 C C . ALA A 1 276 ? 21.692 9.023 -38.318 1.00 95.50 276 ALA A C 1
ATOM 2202 O O . ALA A 1 276 ? 22.337 9.212 -39.353 1.00 95.50 276 ALA A O 1
ATOM 2203 N N . TRP A 1 277 ? 21.463 7.789 -37.858 1.00 95.69 277 TRP A N 1
ATOM 2204 C CA . TRP A 1 277 ? 21.909 6.594 -38.573 1.00 95.69 277 TRP A CA 1
ATOM 2205 C C . TRP A 1 277 ? 21.114 6.366 -39.866 1.00 95.69 277 TRP A C 1
ATOM 2207 O O . TRP A 1 277 ? 21.716 6.057 -40.893 1.00 95.69 277 TRP A O 1
ATOM 2217 N N . THR A 1 278 ? 19.800 6.593 -39.867 1.00 96.12 278 THR A N 1
ATOM 2218 C CA . THR A 1 278 ? 18.974 6.543 -41.083 1.00 96.12 278 THR A CA 1
ATOM 2219 C C . THR A 1 278 ? 19.505 7.506 -42.142 1.00 96.12 278 THR A C 1
ATOM 2221 O O . THR A 1 278 ? 19.777 7.091 -43.266 1.00 96.12 278 THR A O 1
ATOM 2224 N N . GLN A 1 279 ? 19.782 8.758 -41.762 1.00 95.94 279 GLN A N 1
ATOM 2225 C CA . GLN A 1 279 ? 20.363 9.753 -42.672 1.00 95.94 279 GLN A CA 1
ATOM 2226 C C . GLN A 1 279 ? 21.724 9.311 -43.238 1.00 95.94 279 GLN A C 1
ATOM 2228 O O . GLN A 1 279 ? 22.023 9.545 -44.412 1.00 95.94 279 GLN A O 1
ATOM 2233 N N . LEU A 1 280 ? 22.557 8.653 -42.423 1.00 94.88 280 LEU A N 1
ATOM 2234 C CA . LEU A 1 280 ? 23.844 8.117 -42.869 1.00 94.88 280 LEU A CA 1
ATOM 2235 C C . LEU A 1 280 ? 23.670 6.975 -43.881 1.00 94.88 280 LEU A C 1
ATOM 2237 O O . LEU A 1 280 ? 24.366 6.954 -44.895 1.00 94.88 280 LEU A O 1
ATOM 2241 N N . VAL A 1 281 ? 22.755 6.039 -43.621 1.00 95.56 281 VAL A N 1
ATOM 2242 C CA . VAL A 1 281 ? 22.446 4.921 -44.529 1.00 95.56 281 VAL A CA 1
ATOM 2243 C C . VAL A 1 281 ? 21.907 5.442 -45.862 1.00 95.56 281 VAL A C 1
ATOM 2245 O O . VAL A 1 281 ? 22.391 5.021 -46.912 1.00 95.56 281 VAL A O 1
ATOM 2248 N N . ASP A 1 282 ? 21.002 6.420 -45.835 1.00 95.06 282 ASP A N 1
ATOM 2249 C CA . ASP A 1 282 ? 20.463 7.053 -47.043 1.00 95.06 282 ASP A CA 1
ATOM 2250 C C . ASP A 1 282 ? 21.566 7.729 -47.874 1.00 95.06 282 ASP A C 1
ATOM 2252 O O . ASP A 1 282 ? 21.637 7.558 -49.093 1.00 95.06 282 ASP A O 1
ATOM 2256 N N . SER A 1 283 ? 22.475 8.455 -47.216 1.00 95.50 283 SER A N 1
ATOM 2257 C CA . SER A 1 283 ? 23.628 9.099 -47.861 1.00 95.50 283 SER A CA 1
ATOM 2258 C C . SER A 1 283 ? 24.589 8.086 -48.503 1.00 95.50 283 SER A C 1
ATOM 2260 O O . SER A 1 283 ? 25.039 8.266 -49.643 1.00 95.50 283 SER A O 1
ATOM 2262 N N . LEU A 1 284 ? 24.873 6.978 -47.809 1.00 94.06 284 LEU A N 1
ATOM 2263 C CA . LEU A 1 284 ? 25.701 5.891 -48.340 1.00 94.06 284 LEU A CA 1
ATOM 2264 C C . LEU A 1 284 ? 25.028 5.193 -49.526 1.00 94.06 284 LEU A C 1
ATOM 2266 O O . LEU A 1 284 ? 25.697 4.908 -50.518 1.00 94.06 284 LEU A O 1
ATOM 2270 N N . SER A 1 285 ? 23.712 4.982 -49.466 1.00 95.81 285 SER A N 1
ATOM 2271 C CA . SER A 1 285 ? 22.922 4.406 -50.559 1.00 95.81 285 SER A CA 1
ATOM 2272 C C . SER A 1 285 ? 22.972 5.270 -51.824 1.00 95.81 285 SER A C 1
ATOM 2274 O O . SER A 1 285 ? 23.241 4.770 -52.921 1.00 95.81 285 SER A O 1
ATOM 2276 N N . GLN A 1 286 ? 22.834 6.592 -51.682 1.00 96.00 286 GLN A N 1
ATOM 2277 C CA . GLN A 1 286 ? 22.982 7.538 -52.796 1.00 96.00 286 GLN A CA 1
ATOM 2278 C C . GLN A 1 286 ? 24.400 7.531 -53.386 1.00 96.00 286 GLN A C 1
ATOM 2280 O O . GLN A 1 286 ? 24.575 7.525 -54.610 1.00 96.00 286 GLN A O 1
ATOM 2285 N N . SER A 1 287 ? 25.417 7.498 -52.521 1.00 94.44 287 SER A N 1
ATOM 2286 C CA . SER A 1 287 ? 26.824 7.452 -52.935 1.00 94.44 287 SER A CA 1
ATOM 2287 C C . SER A 1 287 ? 27.141 6.165 -53.700 1.00 94.44 287 SER A C 1
ATOM 2289 O O . SER A 1 287 ? 27.762 6.210 -54.761 1.00 94.44 287 SER A O 1
ATOM 2291 N N . LEU A 1 288 ? 26.653 5.022 -53.215 1.00 95.31 288 LEU A N 1
ATOM 2292 C CA . LEU A 1 288 ? 26.815 3.724 -53.866 1.00 95.31 288 LEU A CA 1
ATOM 2293 C C . LEU A 1 288 ? 26.086 3.660 -55.214 1.00 95.31 288 LEU A C 1
ATOM 2295 O O . LEU A 1 288 ? 26.642 3.155 -56.185 1.00 95.31 288 LEU A O 1
ATOM 2299 N N . SER A 1 289 ? 24.874 4.213 -55.303 1.00 94.25 289 SER A N 1
ATOM 2300 C CA . SER A 1 289 ? 24.136 4.329 -56.568 1.00 94.25 289 SER A CA 1
ATOM 2301 C C . SER A 1 289 ? 24.921 5.135 -57.610 1.00 94.25 289 SER A C 1
ATOM 2303 O O . SER A 1 289 ? 25.052 4.720 -58.763 1.00 94.25 289 SER A O 1
ATOM 2305 N N . THR A 1 290 ? 25.532 6.245 -57.181 1.00 94.56 290 THR A N 1
ATOM 2306 C CA . THR A 1 290 ? 26.395 7.070 -58.039 1.00 94.56 290 THR A CA 1
ATOM 2307 C C . THR A 1 290 ? 27.629 6.292 -58.503 1.00 94.56 290 THR A C 1
ATOM 2309 O O . THR A 1 290 ? 27.955 6.311 -59.687 1.00 94.56 290 THR A O 1
ATOM 2312 N N . LEU A 1 291 ? 28.291 5.563 -57.597 1.00 92.19 291 LEU A N 1
ATOM 2313 C CA . LEU A 1 291 ? 29.446 4.726 -57.934 1.00 92.19 291 LEU A CA 1
ATOM 2314 C C . LEU A 1 291 ? 29.089 3.601 -58.913 1.00 92.19 291 LEU A C 1
ATOM 2316 O O . LEU A 1 291 ? 29.826 3.382 -59.870 1.00 92.19 291 LEU A O 1
ATOM 2320 N N . ASN A 1 292 ? 27.949 2.934 -58.724 1.00 93.25 292 ASN A N 1
ATOM 2321 C CA . ASN A 1 292 ? 27.468 1.909 -59.651 1.00 93.25 292 ASN A CA 1
ATOM 2322 C C . ASN A 1 292 ? 27.208 2.493 -61.046 1.00 93.25 292 ASN A C 1
ATOM 2324 O O . ASN A 1 292 ? 27.647 1.919 -62.038 1.00 93.25 292 ASN A O 1
ATOM 2328 N N . HIS A 1 293 ? 26.586 3.672 -61.130 1.00 93.56 293 HIS A N 1
ATOM 2329 C CA . HIS A 1 293 ? 26.382 4.360 -62.405 1.00 93.56 293 HIS A CA 1
ATOM 2330 C C . HIS A 1 293 ? 27.707 4.718 -63.104 1.00 93.56 293 HIS A C 1
ATOM 2332 O O . HIS A 1 293 ? 27.842 4.541 -64.319 1.00 93.56 293 HIS A O 1
ATOM 2338 N N . CYS A 1 294 ? 28.701 5.187 -62.343 1.00 91.88 294 CYS A N 1
ATOM 2339 C CA . CYS A 1 294 ? 30.044 5.439 -62.862 1.00 91.88 294 CYS A CA 1
ATOM 2340 C C . CYS A 1 294 ? 30.707 4.148 -63.358 1.00 91.88 294 CYS A C 1
ATOM 2342 O O . CYS A 1 294 ? 31.253 4.145 -64.457 1.00 91.88 294 CYS A O 1
ATOM 2344 N N . ASN A 1 295 ? 30.613 3.048 -62.606 1.00 92.50 295 ASN A N 1
ATOM 2345 C CA . ASN A 1 295 ? 31.155 1.750 -63.012 1.00 92.50 295 ASN A CA 1
ATOM 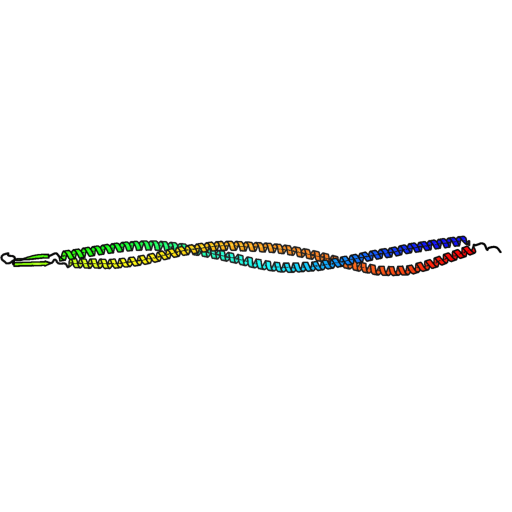2346 C C . ASN A 1 295 ? 30.495 1.224 -64.292 1.00 92.50 295 ASN A C 1
ATOM 2348 O O . ASN A 1 295 ? 31.195 0.738 -65.175 1.00 92.50 295 ASN A O 1
ATOM 2352 N N . ASP A 1 296 ? 29.175 1.354 -64.432 1.00 91.62 296 ASP A N 1
ATOM 2353 C CA . ASP A 1 296 ? 28.462 0.959 -65.651 1.00 91.62 296 ASP A CA 1
ATOM 2354 C C . ASP A 1 296 ? 28.903 1.786 -66.864 1.00 91.62 296 ASP A C 1
ATOM 2356 O O . ASP A 1 296 ? 29.106 1.250 -67.958 1.00 91.62 296 ASP A O 1
ATOM 2360 N N . THR A 1 297 ? 29.092 3.090 -66.661 1.00 92.25 297 THR A N 1
ATOM 2361 C CA . THR A 1 297 ? 29.582 4.003 -67.700 1.00 92.25 297 THR A CA 1
ATOM 2362 C C . THR A 1 297 ? 31.019 3.661 -68.095 1.00 92.25 297 THR A C 1
ATOM 2364 O O . THR A 1 297 ? 31.324 3.545 -69.282 1.00 92.25 297 THR A O 1
ATOM 2367 N N . GLU A 1 298 ? 31.893 3.425 -67.116 1.00 89.81 298 GLU A N 1
ATOM 2368 C CA . GLU A 1 298 ? 33.294 3.071 -67.345 1.00 89.81 298 GLU A CA 1
ATOM 2369 C C . GLU A 1 298 ? 33.430 1.710 -68.028 1.00 89.81 298 GLU A C 1
ATOM 2371 O O . GLU A 1 298 ? 34.221 1.550 -68.953 1.00 89.81 298 GLU A O 1
ATOM 2376 N N . ARG A 1 299 ? 32.589 0.740 -67.662 1.00 91.69 299 ARG A N 1
ATOM 2377 C CA . ARG A 1 299 ? 32.523 -0.558 -68.335 1.00 91.69 299 ARG A CA 1
ATOM 2378 C C . ARG A 1 299 ? 32.220 -0.408 -69.824 1.00 91.69 299 ARG A C 1
ATOM 2380 O O . ARG A 1 299 ? 32.781 -1.131 -70.647 1.00 91.69 299 ARG A O 1
ATOM 2387 N N . GLU A 1 300 ? 31.337 0.518 -70.183 1.00 91.75 300 GLU A N 1
ATOM 2388 C CA . GLU A 1 300 ? 31.034 0.812 -71.582 1.00 91.75 300 GLU A CA 1
ATOM 2389 C C . GLU A 1 300 ? 32.203 1.516 -72.288 1.00 91.75 300 GLU A C 1
ATOM 2391 O O . GLU A 1 300 ? 32.485 1.219 -73.451 1.00 91.75 300 GLU A O 1
ATOM 2396 N N . HIS A 1 301 ? 32.935 2.393 -71.593 1.00 90.38 301 HIS A N 1
ATOM 2397 C CA . HIS A 1 301 ? 34.172 2.980 -72.113 1.00 90.38 301 HIS A CA 1
ATOM 2398 C C . HIS A 1 301 ? 35.257 1.929 -72.359 1.00 90.38 301 HIS A C 1
ATOM 2400 O O . HIS A 1 301 ? 35.844 1.916 -73.440 1.00 90.38 301 HIS A O 1
ATOM 2406 N N . ILE A 1 302 ? 35.464 1.006 -71.420 1.00 91.31 302 ILE A N 1
ATOM 2407 C CA . ILE A 1 302 ? 36.431 -0.089 -71.540 1.00 91.31 302 ILE A CA 1
ATOM 2408 C C . ILE A 1 302 ? 36.115 -0.969 -72.746 1.00 91.31 302 ILE A C 1
ATOM 2410 O O . ILE A 1 302 ? 37.001 -1.220 -73.553 1.00 91.31 302 ILE A O 1
ATOM 2414 N N . ARG A 1 303 ? 34.845 -1.336 -72.963 1.00 91.25 303 ARG A N 1
ATOM 2415 C CA . ARG A 1 303 ? 34.440 -2.092 -74.164 1.00 91.25 303 AR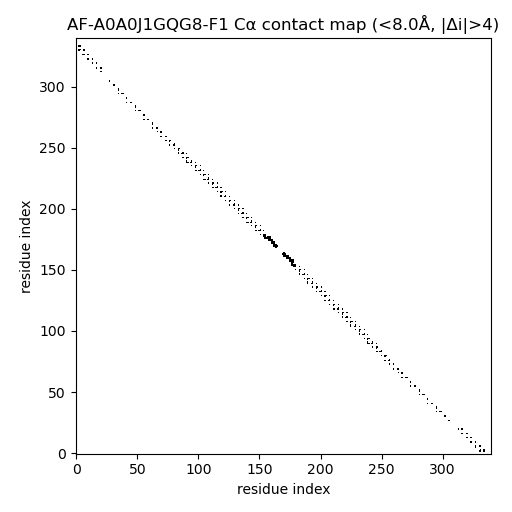G A CA 1
ATOM 2416 C C . ARG A 1 303 ? 34.792 -1.377 -75.467 1.00 91.25 303 ARG A C 1
ATOM 2418 O O . ARG A 1 303 ? 35.170 -2.023 -76.442 1.00 91.25 303 ARG A O 1
ATOM 2425 N N . ARG A 1 304 ? 34.651 -0.048 -75.510 1.00 91.31 304 ARG A N 1
ATOM 2426 C CA . ARG A 1 304 ? 35.046 0.743 -76.688 1.00 91.31 304 ARG A CA 1
ATOM 2427 C C . ARG A 1 304 ? 36.559 0.766 -76.861 1.00 91.31 304 ARG A C 1
ATOM 2429 O O . ARG A 1 304 ? 37.018 0.677 -77.994 1.00 91.31 304 ARG A O 1
ATOM 2436 N N . ILE A 1 305 ? 37.309 0.881 -75.767 1.00 89.00 305 ILE A N 1
ATOM 2437 C CA . ILE A 1 305 ? 38.774 0.826 -75.779 1.00 89.00 305 ILE A CA 1
ATOM 2438 C C . ILE A 1 305 ? 39.246 -0.550 -76.257 1.00 89.00 305 ILE A C 1
ATOM 2440 O O . ILE A 1 305 ? 40.122 -0.602 -77.109 1.00 89.00 305 ILE A O 1
ATOM 2444 N N . ASP A 1 306 ? 38.629 -1.641 -75.801 1.00 89.12 306 ASP A N 1
ATOM 2445 C CA . ASP A 1 306 ? 38.937 -3.002 -76.258 1.00 89.12 306 ASP A CA 1
ATOM 2446 C C . ASP A 1 306 ? 38.681 -3.164 -77.762 1.00 89.12 306 ASP A C 1
ATOM 2448 O O . ASP A 1 306 ? 39.515 -3.695 -78.488 1.00 89.12 306 ASP A O 1
ATOM 2452 N N . PHE A 1 307 ? 37.575 -2.618 -78.273 1.00 89.69 307 PHE A N 1
ATOM 2453 C CA . PHE A 1 307 ? 37.318 -2.618 -79.715 1.00 89.69 307 PHE A CA 1
ATOM 2454 C C . PHE A 1 307 ? 38.367 -1.811 -80.498 1.00 89.69 307 PHE A C 1
ATOM 2456 O O . PHE A 1 307 ? 38.849 -2.245 -81.544 1.00 89.69 307 PHE A O 1
ATOM 2463 N N . GLN A 1 308 ? 38.736 -0.628 -79.999 1.00 87.94 308 GLN A N 1
ATOM 2464 C CA . GLN A 1 308 ? 39.789 0.192 -80.605 1.00 87.94 308 GLN A CA 1
ATOM 2465 C C . GLN A 1 308 ? 41.154 -0.488 -80.525 1.00 87.94 308 GLN A C 1
ATOM 2467 O O . GLN A 1 308 ? 41.976 -0.324 -81.423 1.00 87.94 308 GLN A O 1
ATOM 2472 N N . ARG A 1 309 ? 41.396 -1.258 -79.466 1.00 87.81 309 ARG A N 1
ATOM 2473 C CA . ARG A 1 309 ? 42.618 -2.025 -79.282 1.00 87.81 309 ARG A CA 1
ATOM 2474 C C . ARG A 1 309 ? 42.764 -3.087 -80.347 1.00 87.81 309 ARG A C 1
ATOM 2476 O O . ARG A 1 309 ? 43.811 -3.121 -80.983 1.00 87.81 309 ARG A O 1
ATOM 2483 N N . ASP A 1 310 ? 41.730 -3.887 -80.572 1.00 88.44 310 ASP A N 1
ATOM 2484 C CA . ASP A 1 310 ? 41.745 -4.916 -81.612 1.00 88.44 310 ASP A CA 1
ATOM 2485 C C . ASP A 1 310 ? 42.048 -4.302 -82.992 1.00 88.44 310 ASP A C 1
ATOM 2487 O O . ASP A 1 310 ? 42.820 -4.855 -83.781 1.00 88.44 310 ASP A O 1
ATOM 2491 N N . ASP A 1 311 ? 41.496 -3.116 -83.267 1.00 89.50 311 ASP A N 1
ATOM 2492 C CA . ASP A 1 311 ? 41.747 -2.379 -84.506 1.00 89.50 311 ASP A CA 1
ATOM 2493 C C . ASP A 1 311 ? 43.196 -1.868 -84.606 1.00 89.50 311 ASP A C 1
ATOM 2495 O O . ASP A 1 311 ? 43.858 -2.066 -85.629 1.00 89.50 311 ASP A O 1
ATOM 2499 N N . VAL A 1 312 ? 43.723 -1.256 -83.540 1.00 87.12 312 VAL A N 1
ATOM 2500 C CA . VAL A 1 312 ? 45.107 -0.755 -83.469 1.00 87.12 312 VAL A CA 1
ATOM 2501 C C . VAL A 1 312 ? 46.119 -1.896 -83.544 1.00 87.12 312 VAL A C 1
ATOM 2503 O O . VAL A 1 312 ? 47.111 -1.775 -84.262 1.00 87.12 312 VAL A O 1
ATOM 2506 N N . GLU A 1 313 ? 45.878 -3.011 -82.855 1.00 87.50 313 GLU A N 1
ATOM 2507 C CA . GLU A 1 313 ? 46.721 -4.205 -82.925 1.00 87.50 313 GLU A CA 1
ATOM 2508 C C . GLU A 1 313 ? 46.728 -4.777 -84.345 1.00 87.50 313 GLU A C 1
ATOM 2510 O O . GLU A 1 313 ? 47.799 -5.009 -84.906 1.00 87.50 313 GLU A O 1
ATOM 2515 N N . SER A 1 314 ? 45.557 -4.934 -84.970 1.00 89.12 314 SER A N 1
ATOM 2516 C CA . SER A 1 314 ? 45.430 -5.415 -86.351 1.00 89.12 314 SER A CA 1
ATOM 2517 C C . SER A 1 314 ? 46.195 -4.531 -87.343 1.00 89.12 314 SER A C 1
ATOM 2519 O O . SER A 1 314 ? 47.033 -5.020 -88.110 1.00 89.12 314 SER A O 1
ATOM 2521 N N . HIS A 1 315 ? 45.983 -3.212 -87.291 1.00 87.31 315 HIS A N 1
ATOM 2522 C CA . HIS A 1 315 ? 46.706 -2.255 -88.131 1.00 87.31 315 HIS A CA 1
ATOM 2523 C C . HIS A 1 315 ? 48.208 -2.238 -87.830 1.00 87.31 315 HIS A C 1
ATOM 2525 O O . HIS A 1 315 ? 49.019 -2.161 -88.756 1.00 87.31 315 HIS A O 1
ATOM 2531 N N . GLY A 1 316 ? 48.586 -2.361 -86.557 1.00 86.81 316 GLY A N 1
ATOM 2532 C CA . GLY A 1 316 ? 49.966 -2.479 -86.108 1.00 86.81 316 GLY A CA 1
ATOM 2533 C C . GLY A 1 316 ? 50.657 -3.704 -86.704 1.00 86.81 316 GLY A C 1
ATOM 2534 O O . GLY A 1 316 ? 51.725 -3.566 -87.298 1.00 86.81 316 GLY A O 1
ATOM 2535 N N . TYR A 1 317 ? 50.028 -4.882 -86.645 1.00 87.00 317 TYR A N 1
ATOM 2536 C CA . TYR A 1 317 ? 50.548 -6.112 -87.253 1.00 87.00 317 TYR A CA 1
ATOM 2537 C C . TYR A 1 317 ? 50.661 -6.010 -88.777 1.00 87.00 317 TYR A C 1
ATOM 2539 O O . TYR A 1 317 ? 51.667 -6.441 -89.348 1.00 87.00 317 TYR A O 1
ATOM 2547 N N . LEU A 1 318 ? 49.665 -5.421 -89.448 1.00 88.94 318 LEU A N 1
ATOM 2548 C CA . LEU A 1 318 ? 49.700 -5.193 -90.897 1.00 88.94 318 LEU A CA 1
ATOM 2549 C C . LEU A 1 318 ? 50.836 -4.245 -91.300 1.00 88.94 318 LEU A C 1
ATOM 2551 O O . LEU A 1 318 ? 51.549 -4.518 -92.270 1.00 88.94 318 LEU A O 1
ATOM 2555 N N . LEU A 1 319 ? 51.028 -3.153 -90.554 1.00 86.88 319 LEU A N 1
ATOM 2556 C CA . LEU A 1 319 ? 52.124 -2.215 -90.775 1.00 86.88 319 LEU A CA 1
ATOM 2557 C C . LEU A 1 319 ? 53.470 -2.908 -90.559 1.00 86.88 319 LEU A C 1
ATOM 2559 O O . LEU A 1 319 ? 54.332 -2.813 -91.431 1.00 86.88 319 LEU A O 1
ATOM 2563 N N . ARG A 1 320 ? 53.615 -3.655 -89.460 1.00 85.75 320 ARG A N 1
ATOM 2564 C CA . ARG A 1 320 ? 54.826 -4.417 -89.130 1.00 85.75 320 ARG A CA 1
ATOM 2565 C C . ARG A 1 320 ? 55.191 -5.385 -90.250 1.00 85.75 320 ARG A C 1
ATOM 2567 O O . ARG A 1 320 ? 56.272 -5.295 -90.821 1.00 85.75 320 ARG A O 1
ATOM 2574 N N . GLY A 1 321 ? 54.237 -6.216 -90.674 1.00 85.00 321 GLY A N 1
ATOM 2575 C CA . GLY A 1 321 ? 54.436 -7.161 -91.774 1.00 85.00 321 GLY A CA 1
ATOM 2576 C C . GLY A 1 321 ? 54.728 -6.475 -93.115 1.00 85.00 321 GLY A C 1
ATOM 2577 O O . GLY A 1 321 ? 55.497 -6.991 -93.924 1.00 85.00 321 GLY A O 1
ATOM 2578 N N . SER A 1 322 ? 54.156 -5.294 -93.371 1.00 87.19 322 SER A N 1
ATOM 2579 C CA . SER A 1 322 ? 54.497 -4.490 -94.552 1.00 87.19 322 SER A CA 1
ATOM 2580 C C . SER A 1 322 ? 55.916 -3.916 -94.468 1.00 87.19 322 SER A C 1
ATOM 2582 O O . SER A 1 322 ? 56.615 -3.893 -95.482 1.00 87.19 322 SER A O 1
ATOM 2584 N N . LEU A 1 323 ? 56.339 -3.413 -93.306 1.00 84.62 323 LEU A N 1
ATOM 2585 C CA . LEU A 1 323 ? 57.682 -2.867 -93.094 1.00 84.62 323 LEU A CA 1
ATOM 2586 C C . LEU A 1 323 ? 58.738 -3.967 -93.187 1.00 84.62 323 LEU A C 1
ATOM 2588 O O . LEU A 1 323 ? 59.722 -3.784 -93.900 1.00 84.62 323 LEU A O 1
ATOM 2592 N N . GLU A 1 324 ? 58.500 -5.120 -92.566 1.00 84.75 324 GLU A N 1
ATOM 2593 C CA . GLU A 1 324 ? 59.352 -6.311 -92.654 1.00 84.75 324 GLU A CA 1
ATOM 2594 C C . GLU A 1 324 ? 59.521 -6.752 -94.113 1.00 84.75 324 GLU A C 1
ATOM 2596 O O . GLU A 1 324 ? 60.640 -6.743 -94.621 1.00 84.75 324 GLU A O 1
ATOM 2601 N N . ARG A 1 325 ? 58.424 -6.981 -94.851 1.00 85.94 325 ARG A N 1
ATOM 2602 C CA . ARG A 1 325 ? 58.485 -7.358 -96.279 1.00 85.94 325 ARG A CA 1
ATOM 2603 C C . ARG A 1 325 ? 59.202 -6.324 -97.144 1.00 85.94 325 ARG A C 1
ATOM 2605 O O . ARG A 1 325 ? 59.954 -6.683 -98.045 1.00 85.94 325 ARG A O 1
ATOM 2612 N N . LYS A 1 326 ? 58.965 -5.026 -96.922 1.00 83.62 326 LYS A N 1
ATOM 2613 C CA . LYS A 1 326 ? 59.655 -3.960 -97.673 1.00 83.62 326 LYS A CA 1
ATOM 2614 C C . LYS A 1 326 ? 61.146 -3.917 -97.347 1.00 83.62 326 LYS A C 1
ATOM 2616 O O . LYS A 1 326 ? 61.947 -3.680 -98.247 1.00 83.62 326 LYS A O 1
ATOM 2621 N N . THR A 1 327 ? 61.508 -4.165 -96.093 1.00 83.12 327 THR A N 1
ATOM 2622 C CA . THR A 1 327 ? 62.900 -4.264 -95.648 1.00 83.12 327 THR A CA 1
ATOM 2623 C C . THR A 1 327 ? 63.583 -5.467 -96.299 1.00 83.12 327 THR A C 1
ATOM 2625 O O . THR A 1 327 ? 64.653 -5.301 -96.877 1.00 83.12 327 THR A O 1
ATOM 2628 N N . GLU A 1 328 ? 62.938 -6.636 -96.310 1.00 83.12 328 GLU A N 1
ATOM 2629 C CA . GLU A 1 328 ? 63.414 -7.852 -96.989 1.00 83.12 328 GLU A CA 1
ATOM 2630 C C . GLU A 1 328 ? 63.600 -7.639 -98.500 1.00 83.12 328 GLU A C 1
ATOM 2632 O O . GLU A 1 328 ? 64.623 -8.025 -99.062 1.00 83.12 328 GLU A O 1
ATOM 2637 N N . LEU A 1 329 ? 62.646 -6.979 -99.168 1.00 82.31 329 LEU A N 1
ATOM 2638 C CA . LEU A 1 329 ? 62.737 -6.659 -100.598 1.00 82.31 329 LEU A CA 1
ATOM 2639 C C . LEU A 1 329 ? 63.884 -5.690 -100.910 1.00 82.31 329 LEU A C 1
ATOM 2641 O O . LEU A 1 329 ? 64.583 -5.874 -101.904 1.00 82.31 329 LEU A O 1
ATOM 2645 N N . LEU A 1 330 ? 64.089 -4.665 -100.077 1.00 80.38 330 LEU A N 1
ATOM 2646 C CA . LEU A 1 330 ? 65.210 -3.735 -100.230 1.00 80.38 330 LEU A CA 1
ATOM 2647 C C . LEU A 1 330 ? 66.549 -4.425 -99.970 1.00 80.38 330 LEU A C 1
ATOM 2649 O O . LEU A 1 330 ? 67.489 -4.202 -100.725 1.00 80.38 330 LEU A O 1
ATOM 2653 N N . GLN A 1 331 ? 66.626 -5.299 -98.964 1.00 79.88 331 GLN A N 1
ATOM 2654 C CA . GLN A 1 331 ? 67.803 -6.134 -98.720 1.00 79.88 331 GLN A CA 1
ATOM 2655 C C . GLN A 1 331 ? 68.088 -7.049 -99.916 1.00 79.88 331 GLN A C 1
ATOM 2657 O O . GLN A 1 331 ? 69.236 -7.164 -100.333 1.00 79.88 331 GLN A O 1
ATOM 2662 N N . ALA A 1 332 ? 67.054 -7.653 -100.511 1.00 76.69 332 ALA A N 1
ATOM 2663 C CA . ALA A 1 332 ? 67.190 -8.498 -101.693 1.00 76.69 332 ALA A CA 1
ATOM 2664 C C . ALA A 1 332 ? 67.603 -7.729 -102.957 1.00 76.69 332 ALA A C 1
ATOM 2666 O O . ALA A 1 332 ? 68.303 -8.285 -103.799 1.00 76.69 332 ALA A O 1
ATOM 2667 N N . PHE A 1 333 ? 67.203 -6.461 -103.089 1.00 72.81 333 PHE A N 1
ATOM 2668 C CA . PHE A 1 333 ? 67.635 -5.576 -104.174 1.00 72.81 333 PHE A CA 1
ATOM 2669 C C . PHE A 1 333 ? 69.091 -5.107 -104.013 1.00 72.81 333 PHE A C 1
ATOM 2671 O O . PHE A 1 333 ? 69.787 -4.923 -105.008 1.00 72.81 333 PHE A O 1
ATOM 2678 N N . ASP A 1 334 ? 69.550 -4.926 -102.772 1.00 64.69 334 ASP A N 1
ATOM 2679 C CA . ASP A 1 334 ? 70.925 -4.524 -102.432 1.00 64.69 334 ASP A CA 1
ATOM 2680 C C . ASP A 1 334 ? 71.900 -5.723 -102.383 1.00 64.69 334 ASP A C 1
ATOM 2682 O O . ASP A 1 334 ? 73.107 -5.553 -102.199 1.00 64.69 334 ASP A O 1
ATOM 2686 N N . MET A 1 335 ? 71.402 -6.955 -102.572 1.00 63.22 335 MET A N 1
ATOM 2687 C CA . MET A 1 335 ? 72.256 -8.126 -102.764 1.00 63.22 335 MET A CA 1
ATOM 2688 C C . MET A 1 335 ? 72.942 -8.048 -104.139 1.00 63.22 335 MET A C 1
ATOM 2690 O O . MET A 1 335 ? 72.269 -7.847 -105.153 1.00 63.22 335 MET A O 1
ATOM 2694 N N . PRO A 1 336 ? 74.271 -8.245 -104.227 1.00 56.66 336 PRO A N 1
ATOM 2695 C CA . PRO A 1 336 ? 74.958 -8.269 -105.510 1.00 56.66 336 PRO A CA 1
ATOM 2696 C C . PRO A 1 336 ? 74.365 -9.381 -106.380 1.00 56.66 336 PRO A C 1
ATOM 2698 O O . PRO A 1 336 ? 74.266 -10.525 -105.933 1.00 56.66 336 PRO A O 1
ATOM 2701 N N . LEU A 1 337 ? 73.975 -9.051 -107.618 1.00 54.22 337 LEU A N 1
ATOM 2702 C CA . LEU A 1 337 ? 73.565 -10.043 -108.613 1.00 54.22 337 LEU A CA 1
ATOM 2703 C C . LEU A 1 337 ? 74.640 -11.129 -108.666 1.00 54.22 337 LEU A C 1
ATOM 2705 O O . LEU A 1 337 ? 75.778 -10.864 -109.059 1.00 54.22 337 LEU A O 1
ATOM 2709 N N . ALA A 1 338 ? 74.282 -12.337 -108.229 1.00 48.78 338 ALA A N 1
ATOM 2710 C CA . ALA A 1 338 ? 75.134 -13.500 -108.377 1.00 48.78 338 ALA A CA 1
ATOM 2711 C C . ALA A 1 338 ? 75.536 -13.590 -109.854 1.00 48.78 338 ALA A C 1
ATOM 2713 O O . ALA A 1 338 ? 74.679 -13.657 -110.738 1.00 48.78 338 ALA A O 1
ATOM 2714 N N . GLN A 1 339 ? 76.844 -13.497 -110.087 1.00 47.31 339 GLN A N 1
ATOM 2715 C CA . GLN A 1 339 ? 77.476 -13.475 -111.397 1.00 47.31 339 GLN A CA 1
ATOM 2716 C C . GLN A 1 339 ? 76.896 -14.555 -112.319 1.00 47.31 339 GLN A C 1
ATOM 2718 O O . GLN A 1 339 ? 76.883 -15.741 -111.980 1.00 47.31 339 GLN A O 1
ATOM 2723 N N . LYS A 1 340 ? 76.493 -14.132 -113.515 1.00 37.66 340 LYS A N 1
ATOM 2724 C CA . LYS A 1 340 ? 76.674 -14.922 -114.727 1.00 37.66 340 LYS A CA 1
ATOM 2725 C C . LYS A 1 340 ? 77.479 -14.109 -115.718 1.00 37.66 340 LYS A C 1
ATOM 2727 O O . LYS A 1 340 ? 77.136 -12.918 -115.887 1.00 37.66 340 LYS A O 1
#

Secondary structure (DSSP, 8-state):
--HHHHHHHHHHHHHHHHHHHHHHHHHHHHHHHHHHHHHHHHHHHHHHHHHHHHHHHHHHHHHHHHHHHHHHHHHHHHHHHHHHHHHHHHHHHHHHHHHHHHHHHHHHHHHHHHHHHHHHHHHHHHHHHHHHHHHHHHHHHHHHHHHHHHHHHHHH-EEEEEEE-TTS-EEEEEEEEPP-HHHHHHHHHHHHHHHHHHHHHHHHHHHHHHHHHHHHHHHHHHHHHHHHHHHHHHHHHHHHHHHHHHHHHHHHHHHHHHHHHHHHHHHHHHHHHHHHHHHHHHHHHHHHHHHHHHHHHHHHHHHHHHHHHHHHHHHHHHHHHHHHHHHHHHHHHSS-----

Sequence (340 aa):
MIPILLISQFQELNYHTEQCLYFFQQYIDGIHQMHYVALEHTERAAVDLSANEERLREREKLSRQLRETLLKTQRVNQLKRENGENRLNFSHDLERAAADKLNNWENQLKKAIAWRNAAEIQWSTTVRDLQCAASALAQAEAELRAAVTALEIKKQQYTIVNTYDSDGNVTGTKRVYADTSAERAAVMSAKRAVDSCMVEYHRAQEAEATARANFDRAIEQVSGSNCAVANAKEAVELTNEQTDRAQGALNRFNEERDALNTMSEILDEMDSTLEAWTQLVDSLSQSLSTLNHCNDTEREHIRRIDFQRDDVESHGYLLRGSLERKTELLQAFDMPLAQK

pLDDT: mean 90.7, std 8.92, range [37.66, 98.31]